Protein AF-A0A7C4PMK2-F1 (afdb_monomer_lite)

Secondary structure (DSSP, 8-state):
--HHHHHHHHHHHHHHHHHHHHHHHHHHHHHHHHHHHHHHHHHHHHHHHHHHHHHGGGGTTTHHHHHHHHHHHHHTSTTHHHHHHHHHHHHHHHHHHHHHHHHHHHHHHHHHTT--HHHHHHHHHHHHHHHHHHHHHHHHHHHHHHTT-HHHHHHHHHHHHHHHHHHHHHHIIIIIHHHHHHHHH---HHHHHHHHHHHHHHHHHH--HHHHHHHHHHHHHHTS---HHHHHHHHHHHHHH--HHHHHHHHHHHHHHHHHTT--

Organism: NCBI:txid229919

InterPro domains:
  IPR001991 Sodium:dicarboxylate symporter [PF00375] (158-263)
  IPR018107 Sodium:dicarboxylate symporter, conserved site [PS00714] (236-259)
  IPR036458 Sodium:dicarboxylate symporter superfamily [G3DSA:1.10.3860.10] (138-264)
  IPR036458 Sodium:dicarboxylate symporter superfamily [SSF118215] (156-263)
  IPR050746 Dicarboxylate/Amino Acid:Cation Symporter [PTHR11958] (150-263)

Foldseek 3Di:
DPPVVVVVVVVVVVVVVVVVVVVVVVVVVLVVCCVVQPDVSSVLVVVLVVLLVVLLCQLCVCVLLVLLLQLLVLQVDDVSVVVNVVSLVVQLVSSQVSLVVSLCCSLVVCVVVPHDPVSSVSSNVVSVVSNVVSNVSSVVSNCSSHVPPVVVSVVVLVVVLVCQLVVVVCCCVVPVVQVCCCVPVVDHSVLVCVLCVVLVVQCVVVVALVSSLVVNLCSCCPSVVDDNVCSVPPSVVCSPPVPVSVVSSVVSVVVSVCVVVVHD

pLDDT: mean 81.2, std 10.37, range [51.5, 95.12]

Structure (mmCIF, N/CA/C/O backbone):
data_AF-A0A7C4PMK2-F1
#
_entry.id   AF-A0A7C4PMK2-F1
#
loop_
_atom_site.group_PDB
_atom_site.id
_atom_site.type_symbol
_atom_site.label_atom_id
_atom_site.label_alt_id
_atom_site.label_comp_id
_atom_site.label_asym_id
_atom_site.label_entity_id
_atom_site.label_seq_id
_atom_site.pdbx_PDB_ins_code
_atom_site.Cartn_x
_atom_site.Cartn_y
_atom_site.Cartn_z
_atom_site.occupancy
_atom_site.B_iso_or_equiv
_atom_site.auth_seq_id
_atom_site.auth_comp_id
_atom_site.auth_asym_id
_atom_site.auth_atom_id
_atom_site.pdbx_PDB_model_num
ATOM 1 N N . MET A 1 1 ? 2.203 31.061 20.081 1.00 52.34 1 MET A N 1
ATOM 2 C CA . MET A 1 1 ? 1.734 29.658 20.016 1.00 52.34 1 MET A CA 1
ATOM 3 C C . MET A 1 1 ? 0.535 29.519 20.941 1.00 52.34 1 MET A C 1
ATOM 5 O O . MET A 1 1 ? 0.647 29.872 22.108 1.00 52.34 1 MET A O 1
ATOM 9 N N . SER A 1 2 ? -0.634 29.125 20.428 1.00 67.25 2 SER A N 1
ATOM 10 C CA . SER A 1 2 ? -1.836 28.937 21.257 1.00 67.25 2 SER A CA 1
ATOM 11 C C . SER A 1 2 ? -1.583 27.853 22.317 1.00 67.25 2 SER A C 1
ATOM 13 O O . SER A 1 2 ? -0.801 26.931 22.071 1.00 67.25 2 SER A O 1
ATOM 15 N N . LYS A 1 3 ? -2.247 27.913 23.482 1.00 67.50 3 LYS A N 1
ATOM 16 C CA . LYS A 1 3 ? -2.147 26.860 24.521 1.00 67.50 3 LYS A CA 1
ATOM 17 C C . LYS A 1 3 ? -2.373 25.451 23.944 1.00 67.50 3 LYS A C 1
ATOM 19 O O . LYS A 1 3 ? -1.725 24.503 24.368 1.00 67.50 3 LYS A O 1
ATOM 24 N N . LEU A 1 4 ? -3.220 25.349 22.917 1.00 54.03 4 LEU A N 1
ATOM 25 C CA . LEU A 1 4 ? -3.474 24.129 22.155 1.00 54.03 4 LEU A CA 1
ATOM 26 C C . LEU A 1 4 ? -2.215 23.611 21.434 1.00 54.03 4 LEU A C 1
ATOM 28 O O . LEU A 1 4 ? -1.862 22.447 21.583 1.00 54.03 4 LEU A O 1
ATOM 32 N N . SER A 1 5 ? -1.495 24.477 20.713 1.00 55.16 5 SER A N 1
ATOM 33 C CA . SER A 1 5 ? -0.269 24.092 19.993 1.00 55.16 5 SER A CA 1
ATOM 34 C C . SER A 1 5 ? 0.857 23.608 20.918 1.00 55.16 5 SER A C 1
ATOM 36 O O . SER A 1 5 ? 1.578 22.678 20.565 1.00 55.16 5 SER A O 1
ATOM 38 N N . ALA A 1 6 ? 0.970 24.168 22.128 1.00 62.69 6 ALA A N 1
ATOM 39 C CA . ALA A 1 6 ? 1.952 23.733 23.122 1.00 62.69 6 ALA A CA 1
ATOM 40 C C . ALA A 1 6 ? 1.612 22.353 23.717 1.00 62.69 6 ALA A C 1
ATOM 42 O O . ALA A 1 6 ? 2.493 21.505 23.860 1.00 62.69 6 ALA A O 1
ATOM 43 N N . THR A 1 7 ? 0.333 22.098 24.013 1.00 61.56 7 THR A N 1
ATOM 44 C CA . THR A 1 7 ? -0.132 20.784 24.487 1.00 61.56 7 THR A CA 1
ATOM 45 C C . THR A 1 7 ? 0.044 19.703 23.420 1.00 61.56 7 THR A C 1
ATOM 47 O O . THR A 1 7 ? 0.528 18.616 23.731 1.00 61.56 7 THR A O 1
ATOM 50 N N . ILE A 1 8 ? -0.275 20.011 22.157 1.00 57.00 8 ILE A N 1
ATOM 51 C CA . ILE A 1 8 ? -0.079 19.089 21.027 1.00 57.00 8 ILE A CA 1
ATOM 52 C C . ILE A 1 8 ? 1.403 18.752 20.861 1.00 57.00 8 ILE A C 1
ATOM 54 O O . ILE A 1 8 ? 1.754 17.576 20.786 1.00 57.00 8 ILE A O 1
ATOM 58 N N . PHE A 1 9 ? 2.278 19.762 20.859 1.00 60.56 9 PHE A N 1
ATOM 59 C CA . PHE A 1 9 ? 3.717 19.543 20.732 1.00 60.56 9 PHE A CA 1
ATOM 60 C C . PHE A 1 9 ? 4.259 18.657 21.860 1.00 60.56 9 PHE A C 1
ATOM 62 O O . PHE A 1 9 ? 4.980 17.699 21.591 1.00 60.56 9 PHE A O 1
ATOM 69 N N . ARG A 1 10 ? 3.853 18.905 23.114 1.00 62.78 10 ARG A N 1
ATOM 70 C CA . ARG A 1 10 ? 4.261 18.089 24.269 1.00 62.78 10 ARG A CA 1
ATOM 71 C C . ARG A 1 10 ? 3.810 16.635 24.134 1.00 62.78 10 ARG A C 1
ATOM 73 O O . ARG A 1 10 ? 4.614 15.730 24.332 1.00 62.78 10 ARG A O 1
ATOM 80 N N . ASN A 1 11 ? 2.548 16.404 23.781 1.00 60.44 11 ASN A N 1
ATOM 81 C CA . ASN A 1 11 ? 2.001 15.052 23.660 1.00 60.44 11 ASN A CA 1
ATOM 82 C C . ASN A 1 11 ? 2.620 14.296 22.473 1.00 60.44 11 ASN A C 1
ATOM 84 O O . ASN A 1 11 ? 2.968 13.125 22.604 1.00 60.44 11 ASN A O 1
ATOM 88 N N . SER A 1 12 ? 2.838 14.978 21.345 1.00 54.56 12 SER A N 1
ATOM 89 C CA . SER A 1 12 ? 3.520 14.404 20.181 1.00 54.56 12 SER A CA 1
ATOM 90 C C . SER A 1 12 ? 4.984 14.080 20.478 1.00 54.56 12 SER A C 1
ATOM 92 O O . SER A 1 12 ? 5.468 13.028 20.065 1.00 54.56 12 SER A O 1
ATOM 94 N N . ALA A 1 13 ? 5.690 14.944 21.213 1.00 61.06 13 ALA A N 1
ATOM 95 C CA . ALA A 1 13 ? 7.066 14.695 21.632 1.00 61.06 13 ALA A CA 1
ATOM 96 C C . ALA A 1 13 ? 7.155 13.479 22.566 1.00 61.06 13 ALA A C 1
ATOM 98 O O . ALA A 1 13 ? 8.007 12.619 22.363 1.00 61.06 13 ALA A O 1
ATOM 99 N N . ILE A 1 14 ? 6.237 13.349 23.530 1.00 67.94 14 ILE A N 1
ATOM 100 C CA . ILE A 1 14 ? 6.162 12.175 24.415 1.00 67.94 14 ILE A CA 1
ATOM 101 C C . ILE A 1 14 ? 5.887 10.900 23.607 1.00 67.94 14 ILE A C 1
ATOM 103 O O . ILE A 1 14 ? 6.569 9.896 23.803 1.00 67.94 14 ILE A O 1
ATOM 107 N N . GLY A 1 15 ? 4.943 10.939 22.660 1.00 62.88 15 GLY A N 1
ATOM 108 C CA . GLY A 1 15 ? 4.652 9.802 21.782 1.00 62.88 15 GLY A CA 1
ATOM 109 C C . GLY A 1 15 ? 5.846 9.403 20.907 1.00 62.88 15 GLY A C 1
ATOM 110 O O . GLY A 1 15 ? 6.141 8.217 20.758 1.00 62.88 15 GLY A O 1
ATOM 111 N N . MET A 1 16 ? 6.579 10.385 20.379 1.00 63.88 16 MET A N 1
ATOM 112 C CA . MET A 1 16 ? 7.795 10.156 19.598 1.00 63.88 16 MET A CA 1
ATOM 113 C C . MET A 1 16 ? 8.910 9.538 20.449 1.00 63.88 16 MET A C 1
ATOM 115 O O . MET A 1 16 ? 9.527 8.563 20.024 1.00 63.88 16 MET A O 1
ATOM 119 N N . VAL A 1 17 ? 9.136 10.051 21.663 1.00 69.88 17 VAL A N 1
ATOM 120 C CA . VAL A 1 17 ? 10.097 9.476 22.617 1.00 69.88 17 VAL A CA 1
ATOM 121 C C . VAL A 1 17 ? 9.717 8.034 22.942 1.00 69.88 17 VAL A C 1
ATOM 123 O O . VAL A 1 17 ? 10.566 7.155 22.838 1.00 69.88 17 VAL A O 1
ATOM 126 N N . ALA A 1 18 ? 8.443 7.760 23.234 1.00 68.19 18 ALA A N 1
ATOM 127 C CA . ALA A 1 18 ? 7.968 6.406 23.507 1.00 68.19 18 ALA A CA 1
ATOM 128 C C . ALA A 1 18 ? 8.219 5.451 22.326 1.00 68.19 18 ALA A C 1
ATOM 130 O O . ALA A 1 18 ? 8.720 4.346 22.526 1.00 68.19 18 ALA A O 1
ATOM 131 N N . GLN A 1 19 ? 7.947 5.879 21.089 1.00 65.69 19 GLN A N 1
ATOM 132 C CA . GLN A 1 19 ? 8.231 5.086 19.885 1.00 65.69 19 GLN A CA 1
ATOM 133 C C . GLN A 1 19 ? 9.728 4.814 19.701 1.00 65.69 19 GLN A C 1
ATOM 135 O O . GLN A 1 19 ? 10.119 3.683 19.407 1.00 65.69 19 GLN A O 1
ATOM 140 N N . LEU A 1 20 ? 10.578 5.820 19.918 1.00 68.56 20 LEU A N 1
ATOM 141 C CA . LEU A 1 20 ? 12.031 5.651 19.868 1.00 68.56 20 LEU A CA 1
ATOM 142 C C . LEU A 1 20 ? 12.516 4.677 20.945 1.00 68.56 20 LEU A C 1
ATOM 144 O O . LEU A 1 20 ? 13.316 3.792 20.645 1.00 68.56 20 LEU A O 1
ATOM 148 N N . THR A 1 21 ? 11.990 4.773 22.166 1.00 78.25 21 THR A N 1
ATOM 149 C CA . THR A 1 21 ? 12.290 3.832 23.251 1.00 78.25 21 THR A CA 1
ATOM 150 C C . THR A 1 21 ? 11.864 2.412 22.887 1.00 78.25 21 THR A C 1
ATOM 152 O O . THR A 1 21 ? 12.659 1.487 23.037 1.00 78.25 21 THR A O 1
ATOM 155 N N . ILE A 1 22 ? 10.660 2.222 22.335 1.00 75.50 22 ILE A N 1
ATOM 156 C CA . ILE A 1 22 ? 10.179 0.911 21.874 1.00 75.50 22 ILE A CA 1
ATOM 157 C C . ILE A 1 22 ? 11.109 0.340 20.797 1.00 75.50 22 ILE A C 1
ATOM 159 O O . ILE A 1 22 ? 11.474 -0.834 20.866 1.00 75.50 22 ILE A O 1
ATOM 163 N N . LYS A 1 23 ? 11.533 1.148 19.817 1.00 75.44 23 LYS A N 1
ATOM 164 C CA . LYS A 1 23 ? 12.458 0.712 18.758 1.00 75.44 23 LYS A CA 1
ATOM 165 C C . LYS A 1 23 ? 13.842 0.367 19.307 1.00 75.44 23 LYS A C 1
ATOM 167 O O . LYS A 1 23 ? 14.389 -0.664 18.924 1.00 75.44 23 LYS A O 1
ATOM 172 N N . ALA A 1 24 ? 14.377 1.170 20.225 1.00 79.56 24 ALA A N 1
ATOM 173 C CA . ALA A 1 24 ? 15.665 0.914 20.867 1.00 79.56 24 ALA A CA 1
ATOM 174 C C . ALA A 1 24 ? 15.640 -0.378 21.699 1.00 79.56 24 ALA A C 1
ATOM 176 O O . ALA A 1 24 ? 16.518 -1.227 21.552 1.00 79.56 24 ALA A O 1
ATOM 177 N N . LEU A 1 25 ? 14.593 -0.575 22.506 1.00 86.25 25 LEU A N 1
ATOM 178 C CA . LEU A 1 25 ? 14.384 -1.813 23.259 1.00 86.25 25 LEU A CA 1
ATOM 179 C C . LEU A 1 25 ? 14.218 -3.014 22.326 1.00 86.25 25 LEU A C 1
ATOM 181 O O . LEU A 1 25 ? 14.845 -4.044 22.549 1.00 86.25 25 LEU A O 1
ATOM 185 N N . SER A 1 26 ? 13.444 -2.875 21.246 1.00 78.12 26 SER A N 1
ATOM 186 C CA . SER A 1 26 ? 13.256 -3.937 20.247 1.00 78.12 26 SER A CA 1
ATOM 187 C C . SER A 1 26 ? 14.565 -4.313 19.550 1.00 78.12 26 SER A C 1
ATOM 189 O O . SER A 1 26 ? 14.805 -5.491 19.286 1.00 78.12 26 SER A O 1
ATOM 191 N N . PHE A 1 27 ? 15.429 -3.335 19.266 1.00 82.06 27 PHE A N 1
ATOM 192 C CA . PHE A 1 27 ? 16.749 -3.559 18.680 1.00 82.06 27 PHE A CA 1
ATOM 193 C C . PHE A 1 27 ? 17.675 -4.310 19.643 1.00 82.06 27 PHE A C 1
ATOM 195 O O . PHE A 1 27 ? 18.234 -5.343 19.274 1.00 82.06 27 PHE A O 1
ATOM 202 N N . LEU A 1 28 ? 17.777 -3.853 20.896 1.00 86.88 28 LEU A N 1
ATOM 203 C CA . LEU A 1 28 ? 18.558 -4.533 21.935 1.00 86.88 28 LEU A CA 1
ATOM 204 C C . LEU A 1 28 ? 18.048 -5.957 22.176 1.00 86.88 28 LEU A C 1
ATOM 206 O O . LEU A 1 28 ? 18.838 -6.896 22.246 1.00 86.88 28 LEU A O 1
ATOM 210 N N . PHE A 1 29 ? 16.729 -6.134 22.237 1.00 83.88 29 PHE A N 1
ATOM 211 C CA . PHE A 1 29 ? 16.107 -7.443 22.391 1.00 83.88 29 PHE A CA 1
ATOM 212 C C . PHE A 1 29 ? 16.396 -8.349 21.191 1.00 83.88 29 PHE A C 1
ATOM 214 O O . PHE A 1 29 ? 16.751 -9.508 21.376 1.00 83.88 29 PHE A O 1
ATOM 221 N N . SER A 1 30 ? 16.352 -7.816 19.968 1.00 73.81 30 SER A N 1
ATOM 222 C CA . SER A 1 30 ? 16.723 -8.567 18.762 1.00 73.81 30 SER A CA 1
ATOM 223 C C . SER A 1 30 ? 18.177 -9.041 18.817 1.00 73.81 30 SER A C 1
ATOM 225 O O . SER A 1 30 ? 18.440 -10.204 18.526 1.00 73.81 30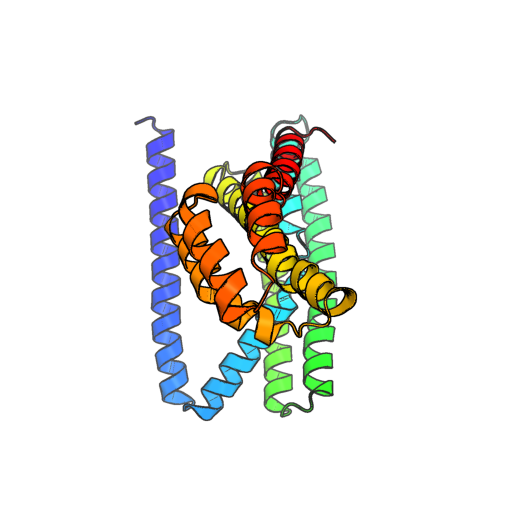 SER A O 1
ATOM 227 N N . ILE A 1 31 ? 19.113 -8.196 19.266 1.00 82.06 31 ILE A N 1
ATOM 228 C CA . ILE A 1 31 ? 20.515 -8.598 19.475 1.00 82.06 31 ILE A CA 1
ATOM 229 C C . ILE A 1 31 ? 20.615 -9.714 20.521 1.00 82.06 31 ILE A C 1
ATOM 231 O O . ILE A 1 31 ? 21.323 -10.698 20.304 1.00 82.06 31 ILE A O 1
ATOM 235 N N . LEU A 1 32 ? 19.907 -9.585 21.648 1.00 85.31 32 LEU A N 1
ATOM 236 C CA . LEU A 1 32 ? 19.911 -10.594 22.711 1.00 85.31 32 LEU A CA 1
ATOM 237 C C . LEU A 1 32 ? 19.370 -11.942 22.224 1.00 85.31 32 LEU A C 1
ATOM 239 O O . LEU A 1 32 ? 19.984 -12.970 22.517 1.00 85.31 32 LEU A O 1
ATOM 243 N N . ILE A 1 33 ? 18.279 -11.928 21.451 1.00 79.00 33 ILE A N 1
ATOM 244 C CA . ILE A 1 33 ? 17.692 -13.111 20.811 1.00 79.00 33 ILE A CA 1
ATOM 245 C C . ILE A 1 33 ? 18.715 -13.749 19.869 1.00 79.00 33 ILE A C 1
ATOM 247 O O . ILE A 1 33 ? 19.009 -14.928 20.031 1.00 79.00 33 ILE A O 1
ATOM 251 N N . VAL A 1 34 ? 19.302 -12.994 18.929 1.00 79.94 34 VAL A N 1
ATOM 252 C CA . VAL A 1 34 ? 20.309 -13.522 17.983 1.00 79.94 34 VAL A CA 1
ATOM 253 C C . VAL A 1 34 ? 21.481 -14.156 18.732 1.00 79.94 34 VAL A C 1
ATOM 255 O O . VAL A 1 34 ? 21.921 -15.251 18.382 1.00 79.94 34 VAL A O 1
ATOM 258 N N . ARG A 1 35 ? 21.963 -13.489 19.788 1.00 84.75 35 ARG A N 1
ATOM 259 C CA . ARG A 1 35 ? 23.100 -13.949 20.590 1.00 84.75 35 ARG A CA 1
ATOM 260 C C . ARG A 1 35 ? 22.811 -15.246 21.350 1.00 84.75 35 ARG A C 1
ATOM 262 O O . ARG A 1 35 ? 23.724 -16.051 21.489 1.00 84.75 35 ARG A O 1
ATOM 269 N N . HIS A 1 36 ? 21.586 -15.450 21.838 1.00 84.75 36 HIS A N 1
ATOM 270 C CA . HIS A 1 36 ? 21.221 -16.657 22.596 1.00 84.75 36 HIS A CA 1
ATOM 271 C C . HIS A 1 36 ? 20.745 -17.812 21.709 1.00 84.75 36 HIS A C 1
ATOM 273 O O . HIS A 1 36 ? 21.010 -18.967 22.022 1.00 84.75 36 HIS A O 1
ATOM 279 N N . LEU A 1 37 ? 20.034 -17.519 20.619 1.00 78.12 37 LEU A N 1
ATOM 280 C CA . LEU A 1 37 ? 19.397 -18.532 19.771 1.00 78.12 37 LEU A CA 1
ATOM 281 C C . LEU A 1 37 ? 20.281 -18.989 18.602 1.00 78.12 37 LEU A C 1
ATOM 283 O O . LEU A 1 37 ? 20.054 -20.067 18.050 1.00 78.12 37 LEU A O 1
ATOM 287 N N . GLY A 1 38 ? 21.290 -18.198 18.225 1.00 80.25 38 GLY A N 1
ATOM 288 C CA . GLY A 1 38 ? 22.106 -18.441 17.038 1.00 80.25 38 GLY A CA 1
ATOM 289 C C . GLY A 1 38 ? 21.361 -18.131 15.731 1.00 80.25 38 GLY A C 1
ATOM 290 O O . GLY A 1 38 ? 20.138 -17.983 15.698 1.00 80.25 38 GLY A O 1
ATOM 291 N N . ALA A 1 39 ? 22.101 -18.020 14.623 1.00 74.12 39 ALA A N 1
ATOM 292 C CA . ALA A 1 39 ? 21.563 -17.530 13.347 1.00 74.12 39 ALA A CA 1
ATOM 293 C C . ALA A 1 39 ? 20.431 -18.406 12.768 1.00 74.12 39 ALA A C 1
ATOM 295 O O . ALA A 1 39 ? 19.454 -17.879 12.239 1.00 74.12 39 ALA A O 1
ATOM 296 N N . ALA A 1 40 ? 20.525 -19.734 12.907 1.00 72.75 40 ALA A N 1
ATOM 297 C CA . ALA A 1 40 ? 19.530 -20.667 12.374 1.00 72.75 40 ALA A CA 1
ATOM 298 C C . ALA A 1 40 ? 18.176 -20.568 13.104 1.00 72.75 40 ALA A C 1
ATOM 300 O O . ALA A 1 40 ? 17.131 -20.415 12.469 1.00 72.75 40 ALA A O 1
ATOM 301 N N . SER A 1 41 ? 18.186 -20.585 14.440 1.00 75.69 41 SER A N 1
ATOM 302 C CA . SER A 1 41 ? 16.969 -20.469 15.256 1.00 75.69 41 SER A CA 1
ATOM 303 C C . SER A 1 41 ? 16.386 -19.053 15.210 1.00 75.69 41 SER A C 1
ATOM 305 O O . SER A 1 41 ? 15.168 -18.885 15.230 1.00 75.69 41 SER A O 1
ATOM 307 N N . PHE A 1 42 ? 17.233 -18.025 15.072 1.00 73.81 42 PHE A N 1
ATOM 308 C CA . PHE A 1 42 ? 16.780 -16.657 14.813 1.00 73.81 42 PHE A CA 1
ATOM 309 C C . PHE A 1 42 ? 16.061 -16.528 13.464 1.00 73.81 42 PHE A C 1
ATOM 311 O O . PHE A 1 42 ? 15.044 -15.839 13.376 1.00 73.81 42 PHE A O 1
ATOM 318 N N . GLY A 1 43 ? 16.538 -17.227 12.428 1.00 73.06 43 GLY A N 1
ATOM 319 C CA . GLY A 1 43 ? 15.861 -17.332 11.134 1.00 73.06 43 GLY A CA 1
ATOM 320 C C . GLY A 1 43 ? 14.466 -17.955 11.247 1.00 73.06 43 GLY A C 1
ATOM 321 O O . GLY A 1 43 ? 13.507 -17.452 10.667 1.00 73.06 43 GLY A O 1
ATOM 322 N N . GLN A 1 44 ? 14.311 -19.002 12.064 1.00 72.75 44 GLN A N 1
ATOM 323 C CA . GLN A 1 44 ? 12.996 -19.598 12.333 1.00 72.75 44 GLN A CA 1
ATOM 324 C C . GLN A 1 44 ? 12.086 -18.642 13.113 1.00 72.75 44 GLN A C 1
ATOM 326 O O . GLN A 1 44 ? 10.929 -18.463 12.742 1.00 72.75 44 GLN A O 1
ATOM 331 N N . TYR A 1 45 ? 12.608 -17.977 14.147 1.00 73.19 45 TYR A N 1
ATOM 332 C CA . TYR A 1 45 ? 11.871 -16.980 14.929 1.00 73.19 45 TYR A CA 1
ATOM 333 C C . TYR A 1 45 ? 11.372 -15.812 14.065 1.00 73.19 45 TYR A C 1
ATOM 335 O O . TYR A 1 45 ? 10.197 -15.449 14.107 1.00 73.19 45 TYR A O 1
ATOM 343 N N . THR A 1 46 ? 12.241 -15.252 13.225 1.00 73.62 46 THR A N 1
ATOM 344 C CA . THR A 1 46 ? 11.865 -14.171 12.303 1.00 73.62 46 THR A CA 1
ATOM 345 C C . THR A 1 46 ? 10.880 -14.646 11.240 1.00 73.62 46 THR A C 1
ATOM 347 O O . THR A 1 46 ? 9.947 -13.913 10.920 1.00 73.62 46 THR A O 1
ATOM 350 N N . ALA A 1 47 ? 10.999 -15.884 10.755 1.00 74.69 47 ALA A N 1
ATOM 351 C CA . ALA A 1 47 ? 10.028 -16.464 9.832 1.00 74.69 47 ALA A CA 1
ATOM 352 C C . ALA A 1 47 ? 8.644 -16.679 10.471 1.00 74.69 47 ALA A C 1
ATOM 354 O O . ALA A 1 47 ? 7.639 -16.508 9.785 1.00 74.69 47 ALA A O 1
ATOM 355 N N . VAL A 1 48 ? 8.561 -17.010 11.767 1.00 75.69 48 VAL A N 1
ATOM 356 C CA . VAL A 1 48 ? 7.288 -17.052 12.516 1.00 75.69 48 VAL A CA 1
ATOM 357 C C . VAL A 1 48 ? 6.655 -15.661 12.568 1.00 75.69 48 VAL A C 1
ATOM 359 O O . VAL A 1 48 ? 5.482 -15.516 12.227 1.00 75.69 48 VAL A O 1
ATOM 362 N N . LEU A 1 49 ? 7.435 -14.636 12.929 1.00 74.44 49 LEU A N 1
ATOM 363 C CA . LEU A 1 49 ? 6.950 -13.254 12.991 1.00 74.44 49 LEU A CA 1
ATOM 364 C C . LEU A 1 49 ? 6.490 -12.738 11.624 1.00 74.44 49 LEU A C 1
ATOM 366 O O . LEU A 1 49 ? 5.402 -12.181 11.528 1.00 74.44 49 LEU A O 1
ATOM 370 N N . ALA A 1 50 ? 7.280 -12.953 10.569 1.00 76.38 50 ALA A N 1
ATOM 371 C CA . ALA A 1 50 ? 6.942 -12.527 9.212 1.00 76.38 50 ALA A CA 1
ATOM 372 C C . ALA A 1 50 ? 5.669 -13.217 8.692 1.00 76.38 50 ALA A C 1
ATOM 374 O O . ALA A 1 50 ? 4.835 -12.602 8.026 1.00 76.38 50 ALA A O 1
ATOM 375 N N . PHE A 1 51 ? 5.493 -14.500 9.023 1.00 74.38 51 PHE A N 1
ATOM 376 C CA . PHE A 1 51 ? 4.287 -15.243 8.668 1.00 74.38 51 PHE A CA 1
ATOM 377 C C . PHE A 1 51 ? 3.048 -14.677 9.374 1.00 74.38 51 PHE A C 1
ATOM 379 O O . PHE A 1 51 ? 2.007 -14.501 8.742 1.00 74.38 51 PHE A O 1
ATOM 386 N N . GLY A 1 52 ? 3.178 -14.329 10.658 1.00 71.81 52 GLY A N 1
ATOM 387 C CA . GLY A 1 52 ? 2.105 -13.702 11.424 1.00 71.81 52 GLY A CA 1
ATOM 388 C C . GLY A 1 52 ? 1.744 -12.305 10.934 1.00 71.81 52 GLY A C 1
ATOM 389 O O . GLY A 1 52 ? 0.566 -12.018 10.740 1.00 71.81 52 GLY A O 1
ATOM 390 N N . THR A 1 53 ? 2.727 -11.448 10.648 1.00 73.44 53 THR A N 1
ATOM 391 C CA . THR A 1 53 ? 2.458 -10.088 10.151 1.00 73.44 53 THR A CA 1
ATOM 392 C C . THR A 1 53 ? 1.815 -10.078 8.769 1.00 73.44 53 THR A C 1
ATOM 394 O O . THR A 1 53 ? 0.950 -9.244 8.515 1.00 73.44 53 THR A O 1
ATOM 397 N N . THR A 1 54 ? 2.184 -11.014 7.890 1.00 77.62 54 THR A N 1
ATOM 398 C CA . THR A 1 54 ? 1.608 -11.100 6.537 1.00 77.62 54 THR A CA 1
ATOM 399 C C . THR A 1 54 ? 0.123 -11.461 6.583 1.00 77.62 54 THR A C 1
ATOM 401 O O . THR A 1 54 ? -0.680 -10.883 5.855 1.00 77.62 54 THR A O 1
ATOM 404 N N . LEU A 1 55 ? -0.263 -12.390 7.462 1.00 81.00 55 LEU A N 1
ATOM 405 C CA . LEU A 1 55 ? -1.654 -12.828 7.588 1.00 81.00 55 LEU A CA 1
ATOM 406 C C . LEU A 1 55 ? -2.482 -11.939 8.528 1.00 81.00 55 LEU A C 1
ATOM 408 O O . LEU A 1 55 ? -3.705 -11.924 8.425 1.00 81.00 55 LEU A O 1
ATOM 412 N N . ALA A 1 56 ? -1.850 -11.116 9.370 1.00 75.94 56 ALA A N 1
ATOM 413 C CA . ALA A 1 56 ? -2.540 -10.184 10.263 1.00 75.94 56 ALA A CA 1
ATOM 414 C C . ALA A 1 56 ? -3.450 -9.176 9.538 1.00 75.94 56 ALA A C 1
ATOM 416 O O . ALA A 1 56 ? -4.383 -8.663 10.156 1.00 75.94 56 ALA A O 1
ATOM 417 N N . ILE A 1 57 ? -3.249 -8.921 8.238 1.00 80.31 57 ILE A N 1
ATOM 418 C CA . ILE A 1 57 ? -4.140 -8.062 7.439 1.00 80.31 57 ILE A CA 1
ATOM 419 C C . ILE A 1 57 ? -5.605 -8.535 7.477 1.00 80.31 57 ILE A C 1
ATOM 421 O O . ILE A 1 57 ? -6.523 -7.713 7.523 1.00 80.31 57 ILE A O 1
ATOM 425 N N . PHE A 1 58 ? -5.827 -9.851 7.550 1.00 82.38 58 PHE A N 1
ATOM 426 C CA . PHE A 1 58 ? -7.158 -10.455 7.623 1.00 82.38 58 PHE A CA 1
ATOM 427 C C . PHE A 1 58 ? -7.851 -10.240 8.977 1.00 82.38 58 PHE A C 1
ATOM 429 O O . PHE A 1 58 ? -9.065 -10.399 9.062 1.00 82.38 58 PHE A O 1
ATOM 436 N N . SER A 1 59 ? -7.110 -9.840 10.018 1.00 83.62 59 SER A N 1
ATOM 437 C CA . SER A 1 59 ? -7.650 -9.576 11.362 1.00 83.62 59 SER A CA 1
ATOM 438 C C . SER A 1 59 ? -8.249 -8.173 11.531 1.00 83.62 59 SER A C 1
ATOM 440 O O . SER A 1 59 ? -8.994 -7.926 12.480 1.00 83.62 59 SER A O 1
ATOM 442 N N . ASP A 1 60 ? -7.936 -7.246 10.618 1.00 80.94 60 ASP A N 1
ATOM 443 C CA . ASP A 1 60 ? -8.447 -5.871 10.653 1.00 80.94 60 ASP A CA 1
ATOM 444 C C . ASP A 1 60 ? -9.293 -5.538 9.417 1.00 80.94 60 ASP A C 1
ATOM 446 O O . ASP A 1 60 ? -10.313 -4.881 9.566 1.00 80.94 60 ASP A O 1
ATOM 450 N N . LEU A 1 61 ? -8.929 -5.999 8.207 1.00 84.50 61 LEU A N 1
ATOM 451 C CA . LEU A 1 61 ? -9.671 -5.753 6.950 1.00 84.50 61 LEU A CA 1
ATOM 452 C C . LEU A 1 61 ? -10.162 -4.295 6.766 1.00 84.50 61 LEU A C 1
ATOM 454 O O . LEU A 1 61 ? -11.203 -4.044 6.163 1.00 84.50 61 LEU A O 1
ATOM 458 N N . GLY A 1 62 ? -9.423 -3.315 7.297 1.00 78.56 62 GLY A N 1
ATOM 459 C CA . GLY A 1 62 ? -9.779 -1.892 7.231 1.00 78.56 62 GLY A CA 1
ATOM 460 C C . GLY A 1 62 ? -10.808 -1.410 8.265 1.00 78.56 62 GLY A C 1
ATOM 461 O O . GLY A 1 62 ? -11.158 -0.227 8.254 1.00 78.56 62 GLY A O 1
ATOM 462 N N . LEU A 1 63 ? -11.258 -2.263 9.192 1.00 82.81 63 LEU A N 1
ATOM 463 C CA . LEU A 1 63 ? -12.200 -1.906 10.259 1.00 82.81 63 LEU A CA 1
ATOM 464 C C . LEU A 1 63 ? -11.663 -0.801 11.161 1.00 82.81 63 LEU A C 1
ATOM 466 O O . LEU A 1 63 ? -12.430 0.076 11.547 1.00 82.81 63 LEU A O 1
ATOM 470 N N . GLY A 1 64 ? -10.362 -0.793 11.460 1.00 81.62 64 GLY A N 1
ATOM 471 C CA . GLY A 1 64 ? -9.734 0.301 12.197 1.00 81.62 64 GLY A CA 1
ATOM 472 C C . GLY A 1 64 ? -9.937 1.665 11.529 1.00 81.62 64 GLY A C 1
ATOM 473 O O . GLY A 1 64 ? -10.295 2.630 12.199 1.00 81.62 64 GLY A O 1
ATOM 474 N N . VAL A 1 65 ? -9.777 1.754 10.206 1.00 76.25 65 VAL A N 1
ATOM 475 C CA . VAL A 1 65 ? -9.958 3.011 9.454 1.00 76.25 65 VAL A CA 1
ATOM 476 C C . VAL A 1 65 ? -11.424 3.426 9.442 1.00 76.25 65 VAL A C 1
ATOM 478 O O . VAL A 1 65 ? -11.746 4.587 9.699 1.00 76.25 65 VAL A O 1
ATOM 481 N N . TYR A 1 66 ? -12.314 2.467 9.185 1.00 81.44 66 TYR A N 1
ATOM 482 C CA . TYR A 1 66 ? -13.752 2.693 9.242 1.00 81.44 66 TYR A CA 1
ATOM 483 C C . TYR A 1 66 ? -14.186 3.213 10.621 1.00 81.44 66 TYR A C 1
ATOM 485 O O . TYR A 1 66 ? -14.910 4.204 10.690 1.00 81.44 66 TYR A O 1
ATOM 493 N N . ALA A 1 67 ? -13.686 2.608 11.704 1.00 83.69 67 ALA A N 1
ATOM 494 C CA . ALA A 1 67 ? -13.986 3.015 13.073 1.00 83.69 67 ALA A CA 1
ATOM 495 C C . ALA A 1 67 ? -13.550 4.456 13.346 1.00 83.69 67 ALA A C 1
ATOM 497 O O . ALA A 1 67 ? -14.349 5.241 13.839 1.00 83.69 67 ALA A O 1
ATOM 498 N N . VAL A 1 68 ? -12.308 4.820 12.993 1.00 80.81 68 VAL A N 1
ATOM 499 C CA . VAL A 1 68 ? -11.800 6.192 13.175 1.00 80.81 68 VAL A CA 1
ATOM 500 C C . VAL A 1 68 ? -12.712 7.188 12.467 1.00 80.81 68 VAL A C 1
ATOM 502 O O . VAL A 1 68 ? -13.119 8.180 13.065 1.00 80.81 68 VAL A O 1
ATOM 505 N N . ARG A 1 69 ? -13.049 6.913 11.202 1.00 80.62 69 ARG A N 1
ATOM 506 C CA . ARG A 1 69 ? -13.877 7.798 10.377 1.00 80.62 69 ARG A CA 1
ATOM 507 C C . ARG A 1 69 ? -15.282 7.959 10.951 1.00 80.62 69 ARG A C 1
ATOM 509 O O . ARG A 1 69 ? -15.773 9.077 11.070 1.00 80.62 69 ARG A O 1
ATOM 516 N N . GLU A 1 70 ? -15.928 6.851 11.294 1.00 81.38 70 GLU A N 1
ATOM 517 C CA . GLU A 1 70 ? -17.310 6.863 11.767 1.00 81.38 70 GLU A CA 1
ATOM 518 C C . GLU A 1 70 ? -17.414 7.480 13.167 1.00 81.38 70 GLU A C 1
ATOM 520 O O . GLU A 1 70 ? -18.284 8.311 13.406 1.00 81.38 70 GLU A O 1
ATOM 525 N N . VAL A 1 71 ? -16.474 7.171 14.068 1.00 83.31 71 VAL A N 1
ATOM 526 C CA . VAL A 1 71 ? -16.394 7.805 15.393 1.00 83.31 71 VAL A CA 1
ATOM 527 C C . VAL A 1 71 ? -16.130 9.305 15.266 1.00 83.31 71 VAL A C 1
ATOM 529 O O . VAL A 1 71 ? -16.772 10.089 15.961 1.00 83.31 71 VAL A O 1
ATOM 532 N N . ALA A 1 72 ? -15.251 9.727 14.351 1.00 78.19 72 ALA A N 1
ATOM 533 C CA . ALA A 1 72 ? -15.010 11.145 14.091 1.00 78.19 72 ALA A CA 1
ATOM 534 C C . ALA A 1 72 ? -16.269 11.865 13.577 1.00 78.19 72 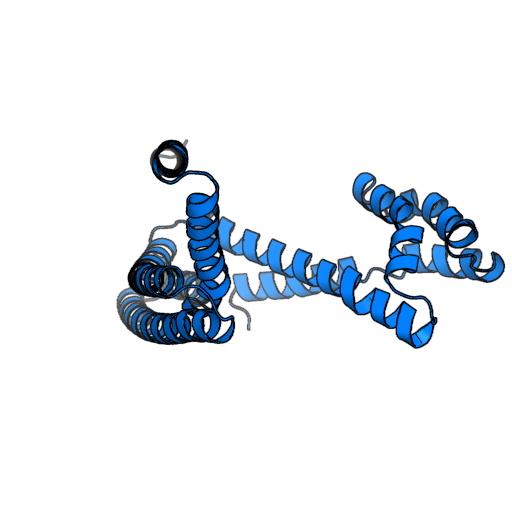ALA A C 1
ATOM 536 O O . ALA A 1 72 ? -16.531 12.990 13.994 1.00 78.19 72 ALA A O 1
ATOM 537 N N . ARG A 1 73 ? -17.082 11.212 12.730 1.00 81.19 73 ARG A N 1
ATOM 538 C CA . ARG A 1 73 ? -18.374 11.753 12.268 1.00 81.19 73 ARG A CA 1
ATOM 539 C C . ARG A 1 73 ? -19.392 11.856 13.404 1.00 81.19 73 ARG A C 1
ATOM 541 O O . ARG A 1 73 ? -20.110 12.846 13.500 1.00 81.19 73 ARG A O 1
ATOM 548 N N . LEU A 1 74 ? -19.471 10.824 14.244 1.00 81.50 74 LEU A N 1
ATOM 549 C CA . LEU A 1 74 ? -20.418 10.754 15.357 1.00 81.50 74 LEU A CA 1
ATOM 550 C C . LEU A 1 74 ? -20.072 11.738 16.477 1.00 81.50 74 LEU A C 1
ATOM 552 O O . LEU A 1 74 ? -20.979 12.211 17.151 1.00 81.50 74 LEU A O 1
ATOM 556 N N . ARG A 1 75 ? -18.794 12.096 16.653 1.00 74.56 75 ARG A N 1
ATOM 557 C CA . ARG A 1 75 ? -18.321 13.025 17.693 1.00 74.56 75 ARG A CA 1
ATOM 558 C C . ARG A 1 75 ? -19.124 14.326 17.766 1.00 74.56 75 ARG A C 1
ATOM 560 O O . ARG A 1 75 ? -19.411 14.791 18.864 1.00 74.56 75 ARG A O 1
ATOM 567 N N . ASP A 1 76 ? -19.469 14.900 16.616 1.00 76.38 76 ASP A N 1
ATOM 568 C CA . ASP A 1 76 ? -20.091 16.225 16.532 1.00 76.38 76 ASP A CA 1
ATOM 569 C C . ASP A 1 76 ? -21.640 16.153 16.486 1.00 76.38 76 ASP A C 1
ATOM 571 O O . ASP A 1 76 ? -22.310 17.182 16.397 1.00 76.38 76 ASP A O 1
ATOM 575 N N . GLN A 1 77 ? -22.227 14.948 16.574 1.00 82.56 77 GLN A N 1
ATOM 576 C CA . GLN A 1 77 ? -23.678 14.722 16.561 1.00 82.56 77 GLN A CA 1
ATOM 577 C C . GLN A 1 77 ? -24.269 14.584 17.980 1.00 82.56 77 GLN A C 1
ATOM 579 O O . GLN A 1 77 ? -23.652 13.972 18.860 1.00 82.56 77 GLN A O 1
ATOM 584 N N . PRO A 1 78 ? -25.499 15.076 18.229 1.00 73.12 78 PRO A N 1
ATOM 585 C CA . PRO A 1 78 ? -26.184 14.864 19.503 1.00 73.12 78 PRO A CA 1
ATOM 586 C C . PRO A 1 78 ? -26.463 13.365 19.725 1.00 73.12 78 PRO A C 1
ATOM 588 O O . PRO A 1 78 ? -27.102 12.716 18.902 1.00 73.12 78 PRO A O 1
ATOM 591 N N . GLY A 1 79 ? -25.958 12.805 20.832 1.00 81.00 79 GLY A N 1
ATOM 592 C CA . GLY A 1 79 ? -26.029 11.362 21.132 1.00 81.00 79 GLY A CA 1
ATOM 593 C C . GLY A 1 79 ? -24.896 10.515 20.528 1.00 81.00 79 GLY A C 1
ATOM 594 O O . GLY A 1 79 ? -24.881 9.294 20.685 1.00 81.00 79 GLY A O 1
ATOM 595 N N . GLY A 1 80 ? -23.910 11.139 19.876 1.00 78.06 80 GLY A N 1
ATOM 596 C CA . GLY A 1 80 ? -22.808 10.448 19.203 1.00 78.06 80 GLY A CA 1
ATOM 597 C C . GLY A 1 80 ? -21.931 9.568 20.095 1.00 78.06 80 GLY A C 1
ATOM 598 O O . GLY A 1 80 ? -21.411 8.553 19.635 1.00 78.06 80 GLY A O 1
ATOM 599 N N . HIS A 1 81 ? -21.803 9.895 21.385 1.00 77.19 81 HIS A N 1
ATOM 600 C CA . HIS A 1 81 ? -21.037 9.086 22.342 1.00 77.19 81 HIS A CA 1
ATOM 601 C C . HIS A 1 81 ? -21.642 7.692 22.568 1.00 77.19 81 HIS A C 1
ATOM 603 O O . HIS A 1 81 ? -20.904 6.713 22.660 1.00 77.19 81 HIS A O 1
ATOM 609 N N . GLU A 1 82 ? -22.972 7.585 22.615 1.00 84.00 82 GLU A N 1
ATOM 610 C CA . GLU A 1 82 ? -23.666 6.306 22.801 1.00 84.00 82 GLU A CA 1
ATOM 611 C C . GLU A 1 82 ? -23.562 5.441 21.537 1.00 84.00 82 GLU A C 1
ATOM 613 O O . GLU A 1 82 ? -23.221 4.257 21.600 1.00 84.00 82 GLU A O 1
ATOM 618 N N . GLN A 1 83 ? -23.736 6.064 20.367 1.00 83.50 83 GLN A N 1
ATOM 619 C CA . GLN A 1 83 ? -23.593 5.401 19.068 1.00 83.50 83 GLN A CA 1
ATOM 620 C C . GLN A 1 83 ? -22.155 4.923 18.819 1.00 83.50 83 GLN A C 1
ATOM 622 O O . GLN A 1 83 ? -21.946 3.808 18.339 1.00 83.50 83 GLN A O 1
ATOM 627 N N . ALA A 1 84 ? -21.152 5.717 19.203 1.00 83.12 84 ALA A N 1
ATOM 628 C CA . ALA A 1 84 ? -19.750 5.317 19.133 1.00 83.12 84 ALA A CA 1
ATOM 629 C C . ALA A 1 84 ? -19.430 4.147 20.080 1.00 83.12 84 ALA A C 1
ATOM 631 O O . ALA A 1 84 ? -18.646 3.269 19.721 1.00 83.12 84 ALA A O 1
ATOM 632 N N . GLY A 1 85 ? -20.065 4.092 21.256 1.00 83.31 85 GLY A N 1
ATOM 633 C CA . GLY A 1 85 ? -19.965 2.954 22.173 1.00 83.31 85 GLY A CA 1
ATOM 634 C C . GLY A 1 85 ? -20.532 1.662 21.573 1.00 83.31 85 GLY A C 1
ATOM 635 O O . GLY A 1 85 ? -19.888 0.611 21.635 1.00 83.31 85 GLY A O 1
ATOM 636 N N . ALA A 1 86 ? -21.696 1.738 20.922 1.00 88.31 86 ALA A N 1
ATOM 637 C CA . ALA A 1 86 ? -22.285 0.601 20.211 1.00 88.31 86 ALA A CA 1
ATOM 638 C C . ALA A 1 86 ? -21.405 0.139 19.034 1.00 88.31 86 ALA A C 1
ATOM 640 O O . ALA A 1 86 ? -21.161 -1.060 18.861 1.00 88.31 86 ALA A O 1
ATOM 641 N N . LEU A 1 87 ? -20.869 1.089 18.261 1.00 88.19 87 LEU A N 1
ATOM 642 C CA . LEU A 1 87 ? -19.945 0.821 17.163 1.00 88.19 87 LEU A CA 1
ATOM 643 C C . LEU A 1 87 ? -18.661 0.137 17.651 1.00 88.19 87 LEU A C 1
ATOM 645 O O . LEU A 1 87 ? -18.254 -0.874 17.082 1.00 88.19 87 LEU A O 1
ATOM 649 N N . TYR A 1 88 ? -18.052 0.636 18.729 1.00 87.25 88 TYR A N 1
ATOM 650 C CA . TYR A 1 88 ? -16.877 0.029 19.356 1.00 87.25 88 TYR A CA 1
ATOM 651 C C . TYR A 1 88 ? -17.127 -1.432 19.744 1.00 87.25 88 TYR A C 1
ATOM 653 O O . TYR A 1 88 ? -16.327 -2.309 19.412 1.00 87.25 88 TYR A O 1
ATOM 661 N N . GLY A 1 89 ? -18.272 -1.712 20.376 1.00 86.94 89 GLY A N 1
ATOM 662 C CA . GLY A 1 89 ? -18.669 -3.072 20.739 1.00 86.94 89 GLY A CA 1
ATOM 663 C C . GLY A 1 89 ? -18.796 -3.997 19.525 1.00 86.94 89 GLY A C 1
ATOM 664 O O . GLY A 1 89 ? -18.303 -5.127 19.554 1.00 86.94 89 GLY A O 1
ATOM 665 N N . ASN A 1 90 ? -19.400 -3.516 18.437 1.00 91.62 90 ASN A N 1
ATOM 666 C CA . ASN A 1 90 ? -19.529 -4.281 17.195 1.00 91.62 90 ASN A CA 1
ATOM 667 C C . ASN A 1 90 ? -18.170 -4.540 16.533 1.00 91.62 90 ASN A C 1
ATOM 669 O O . ASN A 1 90 ? -17.899 -5.663 16.106 1.00 91.62 90 ASN A O 1
ATOM 673 N N . ILE A 1 91 ? -17.295 -3.535 16.497 1.00 89.69 91 ILE A N 1
ATOM 674 C CA . ILE A 1 91 ? -15.967 -3.642 15.885 1.00 89.69 91 ILE A CA 1
ATOM 675 C C . ILE A 1 91 ? -15.073 -4.594 16.671 1.00 89.69 91 ILE A C 1
ATOM 677 O O . ILE A 1 91 ? -14.403 -5.418 16.055 1.00 89.69 91 ILE A O 1
ATOM 681 N N . ILE A 1 92 ? -15.097 -4.563 18.006 1.00 90.12 92 ILE A N 1
ATOM 682 C CA . ILE A 1 92 ? -14.361 -5.547 18.811 1.00 90.12 92 ILE A CA 1
ATOM 683 C C . ILE A 1 92 ? -14.836 -6.960 18.503 1.00 90.12 92 ILE A C 1
ATOM 685 O O . ILE A 1 92 ? -14.010 -7.827 18.233 1.00 90.12 92 ILE A O 1
ATOM 689 N N . ARG A 1 93 ? -16.151 -7.208 18.512 1.00 92.06 93 ARG A N 1
ATOM 690 C CA . ARG A 1 93 ? -16.690 -8.547 18.226 1.00 92.06 93 ARG A CA 1
ATOM 691 C C . ARG A 1 93 ? -16.258 -9.029 16.845 1.00 92.06 93 ARG A C 1
ATOM 693 O O . ARG A 1 93 ? -15.784 -10.154 16.716 1.00 92.06 93 ARG A O 1
ATOM 700 N N . LEU A 1 94 ? -16.369 -8.168 15.835 1.00 91.38 94 LEU A N 1
ATOM 701 C CA . LEU A 1 94 ? -15.986 -8.502 14.469 1.00 91.38 94 LEU A CA 1
ATOM 702 C C . LEU A 1 94 ? -14.480 -8.764 14.349 1.00 91.38 94 LEU A C 1
ATOM 704 O O . LEU A 1 94 ? -14.085 -9.771 13.770 1.00 91.38 94 LEU A O 1
ATOM 708 N N . ARG A 1 95 ? -13.636 -7.921 14.952 1.00 92.19 95 ARG A N 1
ATOM 709 C CA . ARG A 1 95 ? -12.180 -8.114 14.948 1.00 92.19 95 ARG A CA 1
ATOM 710 C C . ARG A 1 95 ? -11.756 -9.360 15.712 1.00 92.19 95 ARG A C 1
ATOM 712 O O . ARG A 1 95 ? -10.841 -10.036 15.273 1.00 92.19 95 ARG A O 1
ATOM 719 N N . LEU A 1 96 ? -12.425 -9.719 16.807 1.00 92.19 96 LEU A N 1
ATOM 720 C CA .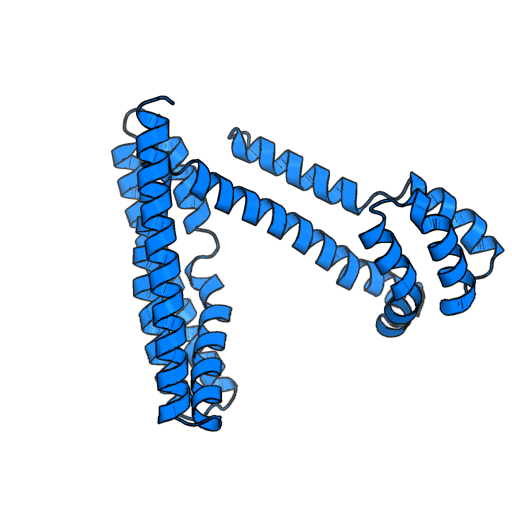 LEU A 1 96 ? -12.149 -10.973 17.516 1.00 92.19 96 LEU A CA 1
ATOM 721 C C . LEU A 1 96 ? -12.487 -12.199 16.656 1.00 92.19 96 LEU A C 1
ATOM 723 O O . LEU A 1 96 ? -11.713 -13.155 16.632 1.00 92.19 96 LEU A O 1
ATOM 727 N N . LEU A 1 97 ? -13.598 -12.160 15.912 1.00 93.25 97 LEU A N 1
ATOM 728 C CA . LEU A 1 97 ? -13.953 -13.215 14.956 1.00 93.25 97 LEU A CA 1
ATOM 729 C C . LEU A 1 97 ? -12.947 -13.297 13.801 1.00 93.25 97 LEU A C 1
ATOM 731 O O . LEU A 1 97 ? -12.498 -14.389 13.455 1.00 93.25 97 LEU A O 1
ATOM 735 N N . LEU A 1 98 ? -12.546 -12.153 13.244 1.00 91.69 98 LEU A N 1
ATOM 736 C CA . LEU A 1 98 ? -11.526 -12.084 12.199 1.00 91.69 98 LEU A CA 1
ATOM 737 C C . LEU A 1 98 ? -10.154 -12.547 12.700 1.00 91.69 98 LEU A C 1
ATOM 739 O O . LEU A 1 98 ? -9.457 -13.258 11.980 1.00 91.69 98 LEU A O 1
ATOM 743 N N . SER A 1 99 ? -9.770 -12.218 13.934 1.00 91.81 99 SER A N 1
ATOM 744 C CA . SER A 1 99 ? -8.540 -12.712 14.562 1.00 91.81 99 SER A CA 1
ATOM 745 C C . SER A 1 99 ? -8.574 -14.220 14.771 1.00 91.81 99 SER A C 1
ATOM 747 O O . SER A 1 99 ? -7.571 -14.878 14.508 1.00 91.81 99 SER A O 1
ATOM 749 N N . LEU A 1 100 ? -9.717 -14.789 15.169 1.00 93.19 100 LEU A N 1
ATOM 750 C CA . LEU A 1 100 ? -9.879 -16.240 15.264 1.00 93.19 100 LEU A CA 1
ATOM 751 C C . LEU A 1 100 ? -9.741 -16.905 13.889 1.00 93.19 100 LEU A C 1
ATOM 753 O O . LEU A 1 100 ? -8.983 -17.859 13.738 1.00 93.19 100 LEU A O 1
ATOM 757 N N . PHE A 1 101 ? -10.423 -16.374 12.875 1.00 92.56 101 PHE A N 1
ATOM 758 C CA . PHE A 1 101 ? -10.315 -16.858 11.499 1.00 92.56 101 PHE A CA 1
ATOM 759 C C . PHE A 1 101 ? -8.874 -16.772 10.971 1.00 92.56 101 PHE A C 1
ATOM 761 O O . PHE A 1 101 ? -8.341 -17.740 10.431 1.00 92.56 101 PHE A O 1
ATOM 768 N N . THR A 1 102 ? -8.208 -15.642 11.206 1.00 90.12 102 THR A N 1
ATOM 769 C CA . THR A 1 102 ? -6.810 -15.415 10.824 1.00 90.12 102 THR A CA 1
ATOM 770 C C . THR A 1 102 ? -5.873 -16.383 11.543 1.00 90.12 102 THR A C 1
ATOM 772 O O . THR A 1 102 ? -4.981 -16.947 10.913 1.00 90.12 102 THR A O 1
ATOM 775 N N . ALA A 1 103 ? -6.092 -16.639 12.836 1.00 91.19 103 ALA A N 1
ATOM 776 C CA . ALA A 1 103 ? -5.317 -17.604 13.609 1.00 91.19 103 ALA A CA 1
ATOM 777 C C . ALA A 1 103 ? -5.445 -19.028 13.044 1.00 91.19 103 ALA A C 1
ATOM 779 O O . ALA A 1 103 ? -4.440 -19.726 12.897 1.00 91.19 103 ALA A O 1
ATOM 780 N N . LEU A 1 104 ? -6.660 -19.442 12.665 1.00 92.19 104 LEU A N 1
ATOM 781 C CA . LEU A 1 104 ? -6.900 -20.742 12.033 1.00 92.19 104 LEU A CA 1
ATOM 782 C C . LEU A 1 104 ? -6.201 -20.851 10.674 1.00 92.19 104 LEU A C 1
ATOM 784 O O . LEU A 1 104 ? -5.560 -21.866 10.404 1.00 92.19 104 LEU A O 1
ATOM 788 N N . ILE A 1 105 ? -6.252 -19.800 9.848 1.00 90.75 105 ILE A N 1
ATOM 789 C CA . ILE A 1 105 ? -5.524 -19.753 8.571 1.00 90.75 105 ILE A CA 1
ATOM 790 C C . ILE A 1 105 ? -4.015 -19.813 8.799 1.00 90.75 105 ILE A C 1
ATOM 792 O O . ILE A 1 105 ? -3.331 -20.562 8.110 1.00 90.75 105 ILE A O 1
ATOM 796 N N . MET A 1 106 ? -3.484 -19.063 9.765 1.00 88.62 106 MET A N 1
ATOM 797 C CA . MET A 1 106 ? -2.056 -19.063 10.084 1.00 88.62 106 MET A CA 1
ATOM 798 C C . MET A 1 106 ? -1.562 -20.458 10.468 1.00 88.62 106 MET A C 1
ATOM 800 O O . MET A 1 106 ? -0.566 -20.934 9.921 1.00 88.62 106 MET A O 1
ATOM 804 N N . VAL A 1 107 ? -2.260 -21.131 11.384 1.00 89.25 107 VAL A N 1
ATOM 805 C CA . VAL A 1 107 ? -1.880 -22.477 11.830 1.00 89.25 107 VAL A CA 1
ATOM 806 C C . VAL A 1 107 ? -2.093 -23.501 10.711 1.00 89.25 107 VAL A C 1
ATOM 808 O O . VAL A 1 107 ? -1.208 -24.318 10.460 1.00 89.25 107 VAL A O 1
ATOM 811 N N . GLY A 1 108 ? -3.211 -23.421 9.985 1.00 88.38 108 GLY A N 1
ATOM 812 C CA . GLY A 1 108 ? -3.515 -24.310 8.862 1.00 88.38 108 GLY A CA 1
ATOM 813 C C . GLY A 1 108 ? -2.504 -24.191 7.720 1.00 88.38 108 GLY A C 1
ATOM 814 O O . GLY A 1 108 ? -1.994 -25.199 7.239 1.00 88.38 108 GLY A O 1
ATOM 815 N N . ALA A 1 109 ? -2.131 -22.972 7.331 1.00 85.69 109 ALA A N 1
ATOM 816 C CA . ALA A 1 109 ? -1.126 -22.732 6.300 1.00 85.69 109 ALA A CA 1
ATOM 817 C C . ALA A 1 109 ? 0.275 -23.192 6.742 1.00 85.69 109 ALA A C 1
ATOM 819 O O . ALA A 1 109 ? 1.024 -23.755 5.942 1.00 85.69 109 ALA A O 1
ATOM 820 N N . ALA A 1 110 ? 0.633 -23.014 8.019 1.00 85.00 110 ALA A N 1
ATOM 821 C CA . ALA A 1 110 ? 1.889 -23.530 8.564 1.00 85.00 110 ALA A CA 1
ATOM 822 C C . ALA A 1 110 ? 1.944 -25.068 8.551 1.00 85.00 110 ALA A C 1
ATOM 824 O O . ALA A 1 110 ? 2.995 -25.647 8.276 1.00 85.00 110 ALA A O 1
ATOM 825 N N . TRP A 1 111 ? 0.809 -25.723 8.806 1.00 86.88 111 TRP A N 1
ATOM 826 C CA . TRP A 1 111 ? 0.681 -27.176 8.743 1.00 86.88 111 TRP A CA 1
ATOM 827 C C . TRP A 1 111 ? 0.763 -27.701 7.301 1.00 86.88 111 TRP A C 1
ATOM 829 O O . TRP A 1 111 ? 1.557 -28.595 7.020 1.00 86.88 111 TRP A O 1
ATOM 839 N N . LEU A 1 112 ? 0.032 -27.084 6.364 1.00 87.00 112 LEU A N 1
ATOM 840 C CA . LEU A 1 112 ? 0.030 -27.460 4.941 1.00 87.00 112 LEU A CA 1
ATOM 841 C C . LEU A 1 112 ? 1.387 -27.259 4.255 1.00 87.00 112 LEU A C 1
ATOM 843 O O . LEU A 1 112 ? 1.731 -27.995 3.336 1.00 87.00 112 LEU A O 1
ATOM 847 N N . THR A 1 113 ? 2.174 -26.281 4.704 1.00 82.56 113 THR A N 1
ATOM 848 C CA . THR A 1 113 ? 3.526 -26.025 4.175 1.00 82.56 113 THR A CA 1
ATOM 849 C C . THR A 1 113 ? 4.602 -26.930 4.785 1.00 82.56 113 THR A C 1
ATOM 851 O O . THR A 1 113 ? 5.781 -26.761 4.479 1.00 82.56 113 THR A O 1
ATOM 854 N N . GLY A 1 114 ? 4.221 -27.896 5.633 1.00 82.25 114 GLY A N 1
ATOM 855 C CA . GLY A 1 114 ? 5.129 -28.905 6.183 1.00 82.25 114 GLY A CA 1
ATOM 856 C C . GLY A 1 114 ? 6.162 -28.349 7.168 1.00 82.25 114 GLY A C 1
ATOM 857 O O . GLY A 1 114 ? 7.275 -28.869 7.251 1.00 82.25 114 GLY A O 1
ATOM 858 N N . ARG A 1 115 ? 5.841 -27.268 7.894 1.00 79.69 115 ARG A N 1
ATOM 859 C CA . ARG A 1 115 ? 6.792 -26.643 8.827 1.00 79.69 115 ARG A CA 1
ATOM 860 C C . ARG A 1 115 ? 7.061 -27.523 10.061 1.00 79.69 115 ARG A C 1
ATOM 862 O O . ARG A 1 115 ? 6.187 -28.284 10.473 1.00 79.69 115 ARG A O 1
ATOM 869 N N . PRO A 1 116 ? 8.236 -27.395 10.712 1.00 84.38 116 PRO A N 1
ATOM 870 C CA . PRO A 1 116 ? 8.538 -28.130 11.941 1.00 84.38 116 PRO A CA 1
ATOM 871 C C . PRO A 1 116 ? 7.495 -27.883 13.043 1.00 84.38 116 PRO A C 1
ATOM 873 O O . PRO A 1 116 ? 7.040 -26.752 13.219 1.00 84.38 116 PRO A O 1
ATOM 876 N N . ALA A 1 117 ? 7.175 -28.905 13.847 1.00 83.12 117 ALA A N 1
ATOM 877 C CA . ALA A 1 117 ? 6.143 -28.822 14.892 1.00 83.12 117 ALA A CA 1
ATOM 878 C C . ALA A 1 117 ? 6.380 -27.680 15.900 1.00 83.12 117 ALA A C 1
ATOM 880 O O . ALA A 1 117 ? 5.443 -26.984 16.287 1.00 83.12 117 ALA A O 1
ATOM 881 N N . VAL A 1 118 ? 7.643 -27.427 16.262 1.00 82.12 118 VAL A N 1
ATOM 882 C CA . VAL A 1 118 ? 8.037 -26.304 17.135 1.00 82.12 118 VAL A CA 1
ATOM 883 C C . VAL A 1 118 ? 7.666 -24.955 16.508 1.00 82.12 118 VAL A C 1
ATOM 885 O O . VAL A 1 118 ? 7.193 -24.054 17.196 1.00 82.12 118 VAL A O 1
ATOM 888 N N . MET A 1 119 ? 7.818 -24.826 15.188 1.00 78.75 119 MET A N 1
ATOM 889 C CA . MET A 1 119 ? 7.481 -23.610 14.453 1.00 78.75 119 MET A CA 1
ATOM 8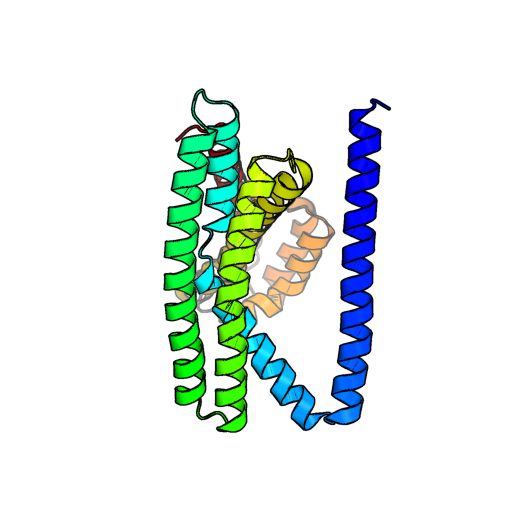90 C C . MET A 1 119 ? 5.967 -23.419 14.334 1.00 78.75 119 MET A C 1
ATOM 892 O O . MET A 1 119 ? 5.488 -22.298 14.466 1.00 78.75 119 MET A O 1
ATOM 896 N N . ILE A 1 120 ? 5.206 -24.501 14.142 1.00 84.31 120 ILE A N 1
ATOM 897 C CA . ILE A 1 120 ? 3.735 -24.461 14.160 1.00 84.31 120 ILE A CA 1
ATOM 898 C C . ILE A 1 120 ? 3.238 -24.023 15.544 1.00 84.31 120 ILE A C 1
ATOM 900 O O . ILE A 1 120 ? 2.394 -23.133 15.634 1.00 84.31 120 ILE A O 1
ATOM 904 N N . GLY A 1 121 ? 3.811 -24.569 16.623 1.00 84.31 121 GLY A N 1
ATOM 905 C CA . GLY A 1 121 ? 3.511 -24.145 17.994 1.00 84.31 121 GLY A CA 1
ATOM 906 C C . GLY A 1 121 ? 3.836 -22.668 18.242 1.00 84.31 121 GLY A C 1
ATOM 907 O O . GLY A 1 121 ? 3.033 -21.947 18.832 1.00 84.31 121 GLY A O 1
ATOM 908 N N . ALA A 1 122 ? 4.967 -22.182 17.726 1.00 83.31 122 ALA A N 1
ATOM 909 C CA . ALA A 1 122 ? 5.341 -20.771 17.815 1.00 83.31 122 ALA A CA 1
ATOM 910 C C . ALA A 1 122 ? 4.396 -19.849 17.018 1.00 83.31 122 ALA A C 1
ATOM 912 O O . ALA A 1 122 ? 4.062 -18.764 17.491 1.00 83.31 122 ALA A O 1
ATOM 913 N N . ILE A 1 123 ? 3.923 -20.278 15.841 1.00 84.19 123 ILE A N 1
ATOM 914 C CA . ILE A 1 123 ? 2.918 -19.550 15.045 1.00 84.19 123 ILE A CA 1
ATOM 915 C C . ILE A 1 123 ? 1.575 -19.513 15.778 1.00 84.19 123 ILE A C 1
ATOM 917 O O . ILE A 1 123 ? 0.955 -18.455 15.841 1.00 84.19 123 ILE A O 1
ATOM 921 N N . ALA A 1 124 ? 1.150 -20.627 16.379 1.00 86.19 124 ALA A N 1
ATOM 922 C CA . ALA A 1 124 ? -0.071 -20.682 17.179 1.00 86.19 124 ALA A CA 1
ATOM 923 C C . ALA A 1 124 ? 0.005 -19.739 18.392 1.00 86.19 124 ALA A C 1
ATOM 925 O O . ALA A 1 124 ? -0.943 -19.006 18.665 1.00 86.19 124 ALA A O 1
ATOM 926 N N . LEU A 1 125 ? 1.154 -19.690 19.074 1.00 86.88 125 LEU A N 1
ATOM 927 C CA . LEU A 1 125 ? 1.385 -18.748 20.169 1.00 86.88 125 LEU A CA 1
ATOM 928 C C . LEU A 1 125 ? 1.378 -17.292 19.680 1.00 86.88 125 LEU A C 1
ATOM 930 O O . LEU A 1 125 ? 0.762 -16.435 20.308 1.00 86.88 125 LEU A O 1
ATOM 934 N N . ASN A 1 126 ? 2.018 -17.002 18.544 1.00 84.44 126 ASN A N 1
ATOM 935 C CA . ASN A 1 126 ? 1.998 -15.667 17.944 1.00 84.44 126 ASN A CA 1
ATOM 936 C C . ASN A 1 126 ? 0.574 -15.231 17.558 1.00 84.44 126 ASN A C 1
ATOM 938 O O . ASN A 1 126 ? 0.217 -14.071 17.757 1.00 84.44 126 ASN A O 1
ATOM 942 N N . ALA A 1 127 ? -0.259 -16.168 17.099 1.00 86.44 127 ALA A N 1
ATOM 943 C CA . ALA A 1 127 ? -1.653 -15.912 16.759 1.00 86.44 127 ALA A CA 1
ATOM 944 C C . ALA A 1 127 ? -2.501 -15.480 17.970 1.00 86.44 127 ALA A C 1
ATOM 946 O O . ALA A 1 127 ? -3.455 -14.725 17.799 1.00 86.44 127 ALA A O 1
ATOM 947 N N . VAL A 1 128 ? -2.126 -15.849 19.204 1.00 86.81 128 VAL A N 1
ATOM 948 C CA . VAL A 1 128 ? -2.761 -15.308 20.425 1.00 86.81 128 VAL A CA 1
ATOM 949 C C . VAL A 1 128 ? -2.595 -13.783 20.502 1.00 86.81 128 VAL A C 1
ATOM 951 O O . VAL A 1 128 ? -3.505 -13.067 20.923 1.00 86.81 128 VAL A O 1
ATOM 954 N N . GLY A 1 129 ? -1.468 -13.260 20.011 1.00 83.62 129 GLY A N 1
ATOM 955 C CA . GLY A 1 129 ? -1.216 -11.824 19.907 1.00 83.62 129 GLY A CA 1
ATOM 956 C C . GLY A 1 129 ? -2.215 -11.083 19.012 1.00 83.62 129 GLY A C 1
ATOM 957 O O . GLY A 1 129 ? -2.460 -9.901 19.244 1.00 83.62 129 GLY A O 1
ATOM 958 N N . LEU A 1 130 ? -2.864 -11.758 18.052 1.00 85.88 130 LEU A N 1
ATOM 959 C CA . LEU A 1 130 ? -3.890 -11.146 17.197 1.00 85.88 130 LEU A CA 1
ATOM 960 C C . LEU A 1 130 ? -5.144 -10.740 17.973 1.00 85.88 130 LEU A C 1
ATOM 962 O O . LEU A 1 130 ? -5.832 -9.801 17.577 1.00 85.88 130 LEU A O 1
ATOM 966 N N . PHE A 1 131 ? -5.458 -11.418 19.076 1.00 86.50 131 PHE A N 1
ATOM 967 C CA . PHE A 1 131 ? -6.598 -11.051 19.918 1.00 86.50 131 PHE A CA 1
ATOM 968 C C . PHE A 1 131 ? -6.302 -9.777 20.707 1.00 86.50 131 PHE A C 1
ATOM 970 O O . PHE A 1 131 ? -7.130 -8.868 20.750 1.00 86.50 131 PHE A O 1
ATOM 977 N N . LEU A 1 132 ? -5.090 -9.676 21.261 1.00 84.62 132 LEU A N 1
ATOM 978 C CA . LEU A 1 132 ? -4.624 -8.453 21.915 1.00 84.62 132 LEU A CA 1
ATOM 979 C C . LEU A 1 132 ? -4.564 -7.293 20.916 1.00 84.62 132 LEU A C 1
ATOM 981 O O . LEU A 1 132 ? -5.041 -6.202 21.216 1.00 84.62 132 LEU A O 1
ATOM 985 N N . TYR A 1 133 ? -4.066 -7.551 19.705 1.00 83.38 133 TYR A N 1
ATOM 986 C CA . TYR A 1 133 ? -4.030 -6.571 18.623 1.00 83.38 133 TYR A CA 1
ATOM 987 C C . TYR A 1 133 ? -5.429 -6.126 18.174 1.00 83.38 133 TYR A C 1
ATOM 989 O O . TYR A 1 133 ? -5.639 -4.942 17.924 1.00 83.38 133 TYR A O 1
ATOM 997 N N . ALA A 1 134 ? -6.406 -7.036 18.106 1.00 84.75 134 ALA A N 1
ATOM 998 C CA . ALA A 1 134 ? -7.790 -6.702 17.769 1.00 84.75 134 ALA A CA 1
ATOM 999 C C . ALA A 1 134 ? -8.418 -5.739 18.783 1.00 84.75 134 ALA A C 1
ATOM 1001 O O . ALA A 1 134 ? -9.045 -4.754 18.389 1.00 84.75 134 ALA A O 1
ATOM 1002 N N . VAL A 1 135 ? -8.219 -6.002 20.077 1.00 82.06 135 VAL A N 1
ATOM 1003 C CA . VAL A 1 135 ? -8.716 -5.139 21.155 1.00 82.06 135 VAL A CA 1
ATOM 1004 C C . VAL A 1 135 ? -7.987 -3.799 21.141 1.00 82.06 135 VAL A C 1
ATOM 1006 O O . VAL A 1 135 ? -8.634 -2.756 21.091 1.00 82.06 135 VAL A O 1
ATOM 1009 N N . GLN A 1 136 ? -6.651 -3.817 21.121 1.00 80.56 136 GLN A N 1
ATOM 1010 C CA . GLN A 1 136 ? -5.843 -2.600 21.088 1.00 80.56 136 GLN A CA 1
ATOM 1011 C C . GLN A 1 136 ? -6.193 -1.735 19.876 1.00 80.56 136 GLN A C 1
ATOM 1013 O O . GLN A 1 136 ? -6.433 -0.543 20.022 1.00 80.56 136 GLN A O 1
ATOM 1018 N N . GLY A 1 137 ? -6.280 -2.326 18.686 1.00 80.94 137 GLY A N 1
ATOM 1019 C CA . GLY A 1 137 ? -6.571 -1.590 17.467 1.00 80.94 137 GLY A CA 1
ATOM 1020 C C . GLY A 1 137 ? -7.969 -0.968 17.458 1.00 80.94 137 GLY A C 1
ATOM 1021 O O . GLY A 1 137 ? -8.143 0.099 16.874 1.00 80.94 137 GLY A O 1
ATOM 1022 N N . ALA A 1 138 ? -8.967 -1.609 18.076 1.00 81.06 138 ALA A N 1
ATOM 1023 C CA . ALA A 1 138 ? -10.303 -1.030 18.214 1.00 81.06 138 ALA A CA 1
ATOM 1024 C C . ALA A 1 138 ? -10.286 0.163 19.180 1.00 81.06 138 ALA A C 1
ATOM 1026 O O . ALA A 1 138 ? -10.840 1.216 18.864 1.00 81.06 138 ALA A O 1
ATOM 1027 N N . SER A 1 139 ? -9.597 0.020 20.315 1.00 77.81 139 SER A N 1
ATOM 1028 C CA . SER A 1 139 ? -9.414 1.090 21.299 1.00 77.81 139 SER A CA 1
ATOM 1029 C C . SER A 1 139 ? -8.665 2.280 20.705 1.00 77.81 139 SER A C 1
ATOM 1031 O O . SER A 1 139 ? -9.142 3.408 20.793 1.00 77.81 139 SER A O 1
ATOM 1033 N N . ASP A 1 140 ? -7.550 2.031 20.016 1.00 78.06 140 ASP A N 1
ATOM 1034 C CA . ASP A 1 140 ? -6.759 3.061 19.341 1.00 78.06 140 ASP A CA 1
ATOM 1035 C C . ASP A 1 140 ? -7.590 3.795 18.288 1.00 78.06 140 ASP A C 1
ATOM 1037 O O . ASP A 1 140 ? -7.452 5.007 18.125 1.00 78.06 140 ASP A O 1
ATOM 1041 N N . ALA A 1 141 ? -8.461 3.087 17.568 1.00 75.62 141 ALA A N 1
ATOM 1042 C CA . ALA A 1 141 ? -9.297 3.680 16.535 1.00 75.62 141 ALA A CA 1
ATOM 1043 C C . ALA A 1 141 ? -10.385 4.601 17.113 1.00 75.62 141 ALA A C 1
ATOM 1045 O O . ALA A 1 141 ? -10.574 5.715 16.623 1.00 75.62 141 ALA A O 1
ATOM 1046 N N . VAL A 1 142 ? -11.053 4.177 18.187 1.00 76.38 142 VAL A N 1
ATOM 1047 C CA . VAL A 1 142 ? -12.065 4.992 18.876 1.00 76.38 142 VAL A CA 1
ATOM 1048 C C . VAL A 1 142 ? -11.428 6.198 19.563 1.00 76.38 142 VAL A C 1
ATOM 1050 O O . VAL A 1 142 ? -11.910 7.317 19.396 1.00 76.38 142 VAL A O 1
ATOM 1053 N N . LEU A 1 143 ? -10.309 6.000 20.268 1.00 71.75 143 LEU A N 1
ATOM 1054 C CA . LEU A 1 143 ? -9.548 7.090 20.884 1.00 71.75 143 LEU A CA 1
ATOM 1055 C C . LEU A 1 143 ? -9.057 8.085 19.828 1.00 71.75 143 LEU A C 1
ATOM 1057 O O . LEU A 1 143 ? -9.212 9.289 20.004 1.00 71.75 143 LEU A O 1
ATOM 1061 N N . SER A 1 144 ? -8.568 7.598 18.682 1.00 68.31 144 SER A N 1
ATOM 1062 C CA . SER A 1 144 ? -8.175 8.465 17.562 1.00 68.31 144 SER A CA 1
ATOM 1063 C C . SER A 1 144 ? -9.340 9.279 16.999 1.00 68.31 144 SER A C 1
ATOM 1065 O O . SER A 1 144 ? -9.130 10.428 16.614 1.00 68.31 144 SER A O 1
ATOM 1067 N N . GLY A 1 145 ? -10.552 8.714 16.962 1.00 67.56 145 GLY A N 1
ATOM 1068 C CA . GLY A 1 145 ? -11.758 9.421 16.525 1.00 67.56 145 GLY A CA 1
ATOM 1069 C C . GLY A 1 145 ? -12.224 10.504 17.509 1.00 67.56 145 GLY A C 1
ATOM 1070 O O . GLY A 1 145 ? -12.677 11.567 17.082 1.00 67.56 145 GLY A O 1
ATOM 1071 N N . PHE A 1 146 ? -12.074 10.277 18.819 1.00 67.88 146 PHE A N 1
ATOM 1072 C CA . PHE A 1 146 ? -12.505 11.222 19.859 1.00 67.88 146 PHE A CA 1
ATOM 1073 C C . PHE A 1 146 ? -11.464 12.292 20.223 1.00 67.88 146 PHE A C 1
ATOM 1075 O O . PHE A 1 146 ? -11.824 13.459 20.378 1.00 67.88 146 PHE A O 1
ATOM 1082 N N . GLU A 1 147 ? -10.181 11.947 20.346 1.00 59.97 147 GLU A N 1
ATOM 1083 C CA . GLU A 1 147 ? -9.169 12.808 20.987 1.00 59.97 147 GLU A CA 1
ATOM 1084 C C . GLU A 1 147 ? -8.533 13.882 20.079 1.00 59.97 147 GLU A C 1
ATOM 1086 O O . GLU A 1 147 ? -7.510 14.463 20.439 1.00 59.97 147 GLU A O 1
ATOM 1091 N N . ARG A 1 148 ? -9.111 14.203 18.910 1.00 55.44 148 ARG A N 1
ATOM 1092 C CA . ARG A 1 148 ? -8.474 15.100 17.915 1.00 55.44 148 ARG A CA 1
ATOM 1093 C C . ARG A 1 148 ? -7.032 14.678 17.610 1.00 55.44 148 ARG A C 1
ATOM 1095 O O . ARG A 1 148 ? -6.121 15.506 17.528 1.00 55.44 148 ARG A O 1
ATOM 1102 N N . LEU A 1 149 ? -6.813 13.391 17.357 1.00 52.72 149 LEU A N 1
ATOM 1103 C CA . LEU A 1 149 ? -5.604 12.954 16.668 1.00 52.72 149 LEU A CA 1
ATOM 1104 C C . LEU A 1 149 ? -5.698 13.302 15.168 1.00 52.72 149 LEU A C 1
ATOM 1106 O O . LEU A 1 149 ? -5.390 12.463 14.332 1.00 52.72 149 LEU A O 1
ATOM 1110 N N . ASP A 1 150 ? -6.091 14.532 14.807 1.00 54.41 150 ASP A N 1
ATOM 1111 C CA . ASP A 1 150 ? -6.275 14.983 13.414 1.00 54.41 150 ASP A CA 1
ATOM 1112 C C . ASP A 1 150 ? -5.012 14.746 12.570 1.00 54.41 150 ASP A C 1
ATOM 1114 O O . ASP A 1 150 ? -5.094 14.436 11.387 1.00 54.41 150 ASP A O 1
ATOM 1118 N N . ILE A 1 151 ? -3.830 14.794 13.191 1.00 52.22 151 ILE A N 1
ATOM 1119 C CA . ILE A 1 151 ? -2.550 14.528 12.523 1.00 52.22 151 ILE A CA 1
ATOM 1120 C C . ILE A 1 151 ? -2.258 13.021 12.410 1.00 52.22 151 ILE A C 1
ATOM 1122 O O . ILE A 1 151 ? -1.697 12.590 11.408 1.00 52.22 151 ILE A O 1
ATOM 1126 N N . SER A 1 152 ? -2.649 12.188 13.385 1.00 53.84 152 SER A N 1
ATOM 1127 C CA . SER A 1 152 ? -2.457 10.727 13.283 1.00 53.84 152 SER A CA 1
ATOM 1128 C C . SER A 1 152 ? -3.496 10.090 12.362 1.00 53.84 152 SER A C 1
ATOM 1130 O O . SER A 1 152 ? -3.151 9.259 11.528 1.00 53.84 152 SER A O 1
ATOM 1132 N N . ALA A 1 153 ? -4.757 10.511 12.469 1.00 54.16 153 ALA A N 1
ATOM 1133 C CA . ALA A 1 153 ? -5.832 10.134 11.565 1.00 54.16 153 ALA A CA 1
ATOM 1134 C C . ALA A 1 153 ? -5.553 10.669 10.156 1.00 54.16 153 ALA A C 1
ATOM 1136 O O . ALA A 1 153 ? -5.559 9.885 9.214 1.00 54.16 153 ALA A O 1
ATOM 1137 N N . GLY A 1 154 ? -5.180 11.947 10.017 1.00 58.19 154 GLY A N 1
ATOM 1138 C CA . GLY A 1 154 ? -4.729 12.523 8.749 1.00 58.19 154 GLY A CA 1
ATOM 1139 C C . GLY A 1 154 ? -3.521 11.787 8.168 1.00 58.19 154 GLY A C 1
ATOM 1140 O O . GLY A 1 154 ? -3.511 11.475 6.984 1.00 58.19 154 GLY A O 1
ATOM 1141 N N . GLY A 1 155 ? -2.548 11.408 9.000 1.00 63.47 155 GLY A N 1
ATOM 1142 C CA . GLY A 1 155 ? -1.397 10.604 8.590 1.00 63.47 155 GLY A CA 1
ATOM 1143 C C . GLY A 1 155 ? -1.775 9.197 8.119 1.00 63.47 155 GLY A C 1
ATOM 1144 O O . GLY A 1 155 ? -1.265 8.741 7.101 1.00 63.47 155 GLY A O 1
ATOM 1145 N N . LYS A 1 156 ? -2.701 8.514 8.804 1.00 61.12 156 LYS A N 1
ATOM 1146 C CA . LYS A 1 156 ? -3.214 7.194 8.390 1.00 61.12 156 LYS A CA 1
ATOM 1147 C C . LYS A 1 156 ? -4.004 7.278 7.083 1.00 61.12 156 LYS A C 1
ATOM 1149 O O . LYS A 1 156 ? -3.815 6.448 6.200 1.00 61.12 156 LYS A O 1
ATOM 1154 N N . VAL A 1 157 ? -4.850 8.294 6.953 1.00 67.12 157 VAL A N 1
ATOM 1155 C CA . VAL A 1 157 ? -5.695 8.546 5.781 1.00 67.12 157 VAL A CA 1
ATOM 1156 C C . VAL A 1 157 ? -4.842 8.929 4.565 1.00 67.12 157 VAL A C 1
ATOM 1158 O O . VAL A 1 157 ? -5.029 8.376 3.484 1.00 67.12 157 VAL A O 1
ATOM 1161 N N . LEU A 1 158 ? -3.832 9.784 4.750 1.00 70.88 158 LEU A N 1
ATOM 1162 C CA . LEU A 1 158 ? -2.852 10.119 3.716 1.00 70.88 158 LEU A CA 1
ATOM 1163 C C . LEU A 1 158 ? -2.016 8.898 3.318 1.00 70.88 158 LEU A C 1
ATOM 1165 O O . LEU A 1 158 ? -1.803 8.662 2.133 1.00 70.88 158 LEU A O 1
ATOM 1169 N N . ASN A 1 159 ? -1.584 8.090 4.289 1.00 74.06 159 ASN A N 1
ATOM 1170 C CA . ASN A 1 159 ? -0.865 6.849 4.012 1.00 74.06 159 ASN A CA 1
ATOM 1171 C C . ASN A 1 159 ? -1.712 5.881 3.173 1.00 74.06 159 ASN A C 1
ATOM 1173 O O . ASN A 1 159 ? -1.192 5.237 2.270 1.00 74.06 159 ASN A O 1
ATOM 1177 N N . GLN A 1 160 ? -3.020 5.807 3.422 1.00 73.56 160 GLN A N 1
ATOM 1178 C CA . GLN A 1 160 ? -3.924 4.978 2.630 1.00 73.56 160 GLN A CA 1
ATOM 1179 C C . GLN A 1 160 ? -4.132 5.525 1.214 1.00 73.56 160 GLN A C 1
ATOM 1181 O O . GLN A 1 160 ? -4.123 4.741 0.269 1.00 73.56 160 GLN A O 1
ATOM 1186 N N . LEU A 1 161 ? -4.248 6.847 1.047 1.00 78.56 161 LEU A N 1
ATOM 1187 C CA . LEU A 1 161 ? -4.288 7.480 -0.274 1.00 78.56 161 LEU A CA 1
ATOM 1188 C C . LEU A 1 161 ? -3.020 7.156 -1.075 1.00 78.56 161 LEU A C 1
ATOM 1190 O O . LEU A 1 161 ? -3.104 6.671 -2.201 1.00 78.56 161 LEU A O 1
ATOM 1194 N N . VAL A 1 162 ? -1.848 7.360 -0.466 1.00 81.94 162 VAL A N 1
ATOM 1195 C CA . VAL A 1 162 ? -0.550 7.032 -1.069 1.00 81.94 162 VAL A CA 1
ATOM 1196 C C . VAL A 1 162 ? -0.475 5.544 -1.407 1.00 81.94 162 VAL A C 1
ATOM 1198 O O . VAL A 1 162 ? -0.064 5.193 -2.508 1.00 81.94 162 VAL A O 1
ATOM 1201 N N . PHE A 1 163 ? -0.919 4.665 -0.509 1.00 84.81 163 PHE A N 1
ATOM 1202 C CA . PHE A 1 163 ? -0.914 3.223 -0.733 1.00 84.81 163 PHE A CA 1
ATOM 1203 C C . PHE A 1 163 ? -1.818 2.799 -1.897 1.00 84.81 163 PHE 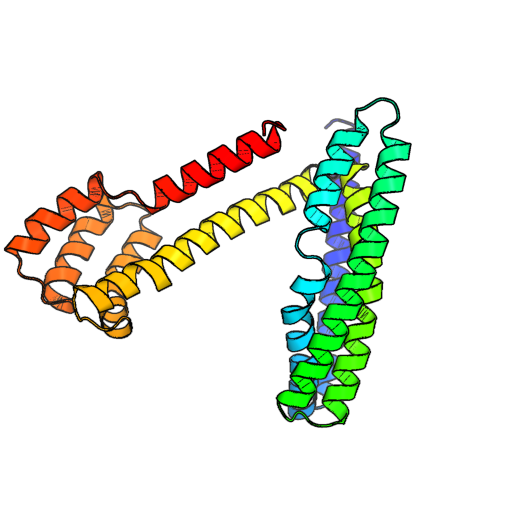A C 1
ATOM 1205 O O . PHE A 1 163 ? -1.400 1.991 -2.721 1.00 84.81 163 PHE A O 1
ATOM 1212 N N . VAL A 1 164 ? -3.033 3.344 -2.002 1.00 85.69 164 VAL A N 1
ATOM 1213 C CA . VAL A 1 164 ? -3.970 3.017 -3.091 1.00 85.69 164 VAL A CA 1
ATOM 1214 C C . VAL A 1 164 ? -3.459 3.545 -4.428 1.00 85.69 164 VAL A C 1
ATOM 1216 O O . VAL A 1 164 ? -3.483 2.810 -5.412 1.00 85.69 164 VAL A O 1
ATOM 1219 N N . VAL A 1 165 ? -2.950 4.780 -4.471 1.00 86.56 165 VAL A N 1
ATOM 1220 C CA . VAL A 1 165 ? -2.389 5.366 -5.698 1.00 86.56 165 VAL A CA 1
ATOM 1221 C C . VAL A 1 165 ? -1.149 4.593 -6.140 1.00 86.56 165 VAL A C 1
ATOM 1223 O O . VAL A 1 165 ? -1.100 4.119 -7.271 1.00 86.56 165 VAL A O 1
ATOM 1226 N N . LEU A 1 166 ? -0.164 4.401 -5.255 1.00 86.81 166 LEU A N 1
ATOM 1227 C CA . LEU A 1 166 ? 1.060 3.672 -5.596 1.00 86.81 166 LEU A CA 1
ATOM 1228 C C . LEU A 1 166 ? 0.782 2.199 -5.905 1.00 86.81 166 LEU A C 1
ATOM 1230 O O . LEU A 1 166 ? 1.364 1.662 -6.840 1.00 86.81 166 LEU A O 1
ATOM 1234 N N . GLY A 1 167 ? -0.116 1.551 -5.162 1.00 89.25 167 GLY A N 1
ATOM 1235 C CA . GLY A 1 167 ? -0.528 0.171 -5.405 1.00 89.25 167 GLY A CA 1
ATOM 1236 C C . GLY A 1 167 ? -1.259 0.009 -6.738 1.00 89.25 167 GLY A C 1
ATOM 1237 O O . GLY A 1 167 ? -0.964 -0.921 -7.484 1.00 89.25 167 GLY A O 1
ATOM 1238 N N . GLY A 1 168 ? -2.152 0.942 -7.077 1.00 89.75 168 GLY A N 1
ATOM 1239 C CA . GLY A 1 168 ? -2.843 0.982 -8.364 1.00 89.75 168 GLY A CA 1
ATOM 1240 C C . GLY A 1 168 ? -1.889 1.228 -9.533 1.00 89.75 168 GLY A C 1
ATOM 1241 O O . GLY A 1 168 ? -1.932 0.493 -10.516 1.00 89.75 168 GLY A O 1
ATOM 1242 N N . LEU A 1 169 ? -0.972 2.193 -9.402 1.00 90.38 169 LEU A N 1
ATOM 1243 C CA . LEU A 1 169 ? 0.079 2.456 -10.392 1.00 90.38 169 LEU A CA 1
ATOM 1244 C C . LEU A 1 169 ? 1.019 1.258 -10.557 1.00 90.38 169 LEU A C 1
ATOM 1246 O O . LEU A 1 169 ? 1.348 0.893 -11.682 1.00 90.38 169 LEU A O 1
ATOM 1250 N N . ALA A 1 170 ? 1.423 0.618 -9.457 1.00 91.25 170 ALA A N 1
ATOM 1251 C CA . ALA A 1 170 ? 2.255 -0.579 -9.494 1.00 91.25 170 ALA A CA 1
ATOM 1252 C C . ALA A 1 170 ? 1.519 -1.742 -10.164 1.00 91.25 170 ALA A C 1
ATOM 1254 O O . ALA A 1 170 ? 2.092 -2.410 -11.015 1.00 91.25 170 ALA A O 1
ATOM 1255 N N . PHE A 1 171 ? 0.244 -1.967 -9.849 1.00 93.19 171 PHE A N 1
ATOM 1256 C CA . PHE A 1 171 ? -0.554 -3.002 -10.503 1.00 93.19 171 PHE A CA 1
ATOM 1257 C C . PHE A 1 171 ? -0.728 -2.719 -12.002 1.00 93.19 171 PHE A C 1
ATOM 1259 O O . PHE A 1 171 ? -0.508 -3.598 -12.835 1.00 93.19 171 PHE A O 1
ATOM 1266 N N . HIS A 1 172 ? -1.051 -1.480 -12.369 1.00 93.62 172 HIS A N 1
ATOM 1267 C CA . HIS A 1 172 ? -1.198 -1.087 -13.765 1.00 93.62 172 HIS A CA 1
ATOM 1268 C C . HIS A 1 172 ? 0.124 -1.225 -14.544 1.00 93.62 172 HIS A C 1
ATOM 1270 O O . HIS A 1 172 ? 0.162 -1.860 -15.596 1.00 93.62 172 HIS A O 1
ATOM 1276 N N . GLY A 1 173 ? 1.227 -0.711 -13.994 1.00 90.06 173 GLY A N 1
ATOM 1277 C CA . GLY A 1 173 ? 2.542 -0.718 -14.635 1.00 90.06 173 GLY A CA 1
ATOM 1278 C C . GLY A 1 173 ? 3.262 -2.069 -14.628 1.00 90.06 173 GLY A C 1
ATOM 1279 O O . GLY A 1 173 ? 3.996 -2.360 -15.568 1.00 90.06 173 GLY A O 1
ATOM 1280 N N . LEU A 1 174 ? 3.064 -2.903 -13.601 1.00 90.44 174 LEU A N 1
ATOM 1281 C CA . LEU A 1 174 ? 3.761 -4.190 -13.448 1.00 90.44 174 LEU A CA 1
ATOM 1282 C C . LEU A 1 174 ? 2.944 -5.398 -13.907 1.00 90.44 174 LEU A C 1
ATOM 1284 O O . LEU A 1 174 ? 3.529 -6.436 -14.208 1.00 90.44 174 LEU A O 1
ATOM 1288 N N . VAL A 1 175 ? 1.616 -5.281 -13.964 1.00 92.69 175 VAL A N 1
ATOM 1289 C CA . VAL A 1 175 ? 0.730 -6.394 -14.328 1.00 92.69 175 VAL A CA 1
ATOM 1290 C C . VAL A 1 175 ? -0.037 -6.083 -15.603 1.00 92.69 175 VAL A C 1
ATOM 1292 O O . VAL A 1 175 ? 0.091 -6.824 -16.572 1.00 92.69 175 VAL A O 1
ATOM 1295 N N . VAL A 1 176 ? -0.797 -4.984 -15.639 1.00 94.50 176 VAL A N 1
ATOM 1296 C CA . VAL A 1 176 ? -1.719 -4.704 -16.755 1.00 94.50 176 VAL A CA 1
ATOM 1297 C C . VAL A 1 176 ? -0.967 -4.411 -18.055 1.00 94.50 176 VAL A C 1
ATOM 1299 O O . VAL A 1 176 ? -1.186 -5.100 -19.050 1.00 94.50 176 VAL A O 1
ATOM 1302 N N . LEU A 1 177 ? -0.055 -3.433 -18.059 1.00 92.62 177 LEU A N 1
ATOM 1303 C CA . LEU A 1 177 ? 0.683 -3.054 -19.271 1.00 92.62 177 LEU A CA 1
ATOM 1304 C C . LEU A 1 177 ? 1.590 -4.184 -19.799 1.00 92.62 177 LEU A C 1
ATOM 1306 O O . LEU A 1 177 ? 1.519 -4.478 -20.993 1.00 92.62 177 LEU A O 1
ATOM 1310 N N . PRO A 1 178 ? 2.384 -4.891 -18.970 1.00 91.38 178 PRO A N 1
ATOM 1311 C CA . PRO A 1 178 ? 3.202 -6.000 -19.456 1.00 91.38 178 PRO A CA 1
ATOM 1312 C C . PRO A 1 178 ? 2.367 -7.188 -19.934 1.00 91.38 178 PRO A C 1
ATOM 1314 O O . PRO A 1 178 ? 2.765 -7.854 -20.886 1.00 91.38 178 PRO A O 1
ATOM 1317 N N . ALA A 1 179 ? 1.202 -7.446 -19.325 1.00 93.25 179 ALA A N 1
ATOM 1318 C CA . ALA A 1 179 ? 0.281 -8.465 -19.820 1.00 93.25 179 ALA A CA 1
ATOM 1319 C C . ALA A 1 179 ? -0.265 -8.102 -21.206 1.00 93.25 179 ALA A C 1
ATOM 1321 O O . ALA A 1 179 ? -0.318 -8.969 -22.071 1.00 93.25 179 ALA A O 1
ATOM 1322 N N . LEU A 1 180 ? -0.609 -6.834 -21.455 1.00 93.94 180 LEU A N 1
ATOM 1323 C CA . LEU A 1 180 ? -1.029 -6.378 -22.785 1.00 93.94 180 LEU A CA 1
ATOM 1324 C C . LEU A 1 180 ? 0.096 -6.520 -23.816 1.00 93.94 180 LEU A C 1
ATOM 1326 O O . LEU A 1 180 ? -0.132 -7.058 -24.898 1.00 93.94 180 LEU A O 1
ATOM 1330 N N . VAL A 1 181 ? 1.316 -6.103 -23.471 1.00 92.62 181 VAL A N 1
ATOM 1331 C CA . VAL A 1 181 ? 2.498 -6.251 -24.340 1.00 92.62 181 VAL A CA 1
ATOM 1332 C C . VAL A 1 181 ? 2.778 -7.723 -24.649 1.00 92.62 181 VAL A C 1
ATOM 1334 O O . VAL A 1 181 ? 3.107 -8.064 -25.783 1.00 92.62 181 VAL A O 1
ATOM 1337 N N . TRP A 1 182 ? 2.600 -8.608 -23.671 1.00 94.12 182 TRP A N 1
ATOM 1338 C CA . TRP A 1 182 ? 2.812 -10.037 -23.855 1.00 94.12 182 TRP A CA 1
ATOM 1339 C C . TRP A 1 182 ? 1.720 -10.700 -24.696 1.00 94.12 182 TRP A C 1
ATOM 1341 O O . TRP A 1 182 ? 2.035 -11.406 -25.651 1.00 94.12 182 TRP A O 1
ATOM 1351 N N . LEU A 1 183 ? 0.448 -10.448 -24.380 1.00 95.12 183 LEU A N 1
ATOM 1352 C CA . LEU A 1 183 ? -0.692 -11.085 -25.042 1.00 95.12 183 LEU A CA 1
ATOM 1353 C C . LEU A 1 183 ? -0.923 -10.559 -26.463 1.00 95.12 183 LEU A C 1
ATOM 1355 O O . LEU A 1 183 ? -1.293 -11.335 -27.339 1.00 95.12 183 LEU A O 1
ATOM 1359 N N . LEU A 1 184 ? -0.717 -9.259 -26.697 1.00 94.62 184 LEU A N 1
ATOM 1360 C CA . LEU A 1 184 ? -0.967 -8.624 -27.996 1.00 94.62 184 LEU A CA 1
ATOM 1361 C C . LEU A 1 184 ? 0.309 -8.465 -28.825 1.00 94.62 184 LEU A C 1
ATOM 1363 O O . LEU A 1 184 ? 0.276 -8.622 -30.042 1.00 94.62 184 LEU A O 1
ATOM 1367 N N . GLY A 1 185 ? 1.428 -8.137 -28.176 1.00 86.81 185 GLY A N 1
ATOM 1368 C CA . GLY A 1 185 ? 2.710 -7.878 -28.837 1.00 86.81 185 GLY A CA 1
ATOM 1369 C C . GLY A 1 185 ? 3.657 -9.079 -28.879 1.00 86.81 185 GLY A C 1
ATOM 1370 O O . GLY A 1 185 ? 4.694 -9.004 -29.531 1.00 86.81 185 GLY A O 1
ATOM 1371 N N . GLY A 1 186 ? 3.347 -10.176 -28.178 1.00 91.50 186 GLY A N 1
ATOM 1372 C CA . GLY A 1 186 ? 4.171 -11.389 -28.147 1.00 91.50 186 GLY A CA 1
ATOM 1373 C C . GLY A 1 186 ? 5.513 -11.244 -27.416 1.00 91.50 186 GLY A C 1
ATOM 1374 O O . GLY A 1 186 ? 6.299 -12.191 -27.385 1.00 91.50 186 GLY A O 1
ATOM 1375 N N . MET A 1 187 ? 5.798 -10.086 -26.811 1.00 92.56 187 MET A N 1
ATOM 1376 C CA . MET A 1 187 ? 7.052 -9.845 -26.097 1.00 92.56 187 MET A CA 1
ATOM 1377 C C . MET A 1 187 ? 6.914 -10.258 -24.629 1.00 92.56 187 MET A C 1
ATOM 1379 O O . MET A 1 187 ? 6.027 -9.760 -23.935 1.00 92.56 187 MET A O 1
ATOM 1383 N N . PRO A 1 188 ? 7.786 -11.136 -24.106 1.00 92.69 188 PRO A N 1
ATOM 1384 C CA . PRO A 1 188 ? 7.676 -11.553 -22.721 1.00 92.69 188 PRO A CA 1
ATOM 1385 C C . PRO A 1 188 ? 7.996 -10.395 -21.753 1.00 92.69 188 PRO A C 1
ATOM 1387 O O . PRO A 1 188 ? 8.928 -9.623 -22.014 1.00 92.69 188 PRO A O 1
ATOM 1390 N N . PRO A 1 189 ? 7.304 -10.299 -20.598 1.00 90.69 189 PRO A N 1
ATOM 1391 C CA . PRO A 1 189 ? 7.417 -9.161 -19.679 1.00 90.69 189 PRO A CA 1
ATOM 1392 C C . PRO A 1 189 ? 8.846 -8.840 -19.220 1.00 90.69 189 PRO A C 1
ATOM 1394 O O . PRO A 1 189 ? 9.215 -7.674 -19.120 1.00 90.69 189 PRO A O 1
ATOM 1397 N N . TRP A 1 190 ? 9.683 -9.854 -18.980 1.00 91.81 190 TRP A N 1
ATOM 1398 C CA . TRP A 1 190 ? 11.067 -9.645 -18.533 1.00 91.81 190 TRP A CA 1
ATOM 1399 C C . TRP A 1 190 ? 11.935 -8.950 -19.588 1.00 91.81 190 TRP A C 1
ATOM 1401 O O . TRP A 1 190 ? 12.771 -8.122 -19.232 1.00 91.81 190 TRP A O 1
ATOM 1411 N N . ARG A 1 191 ? 11.724 -9.244 -20.879 1.00 91.69 191 ARG A N 1
ATOM 1412 C CA . ARG A 1 191 ? 12.445 -8.585 -21.979 1.00 91.69 191 ARG A CA 1
ATOM 1413 C C . ARG A 1 191 ? 11.984 -7.138 -22.126 1.00 91.69 191 ARG A C 1
ATOM 1415 O O . ARG A 1 191 ? 12.821 -6.257 -22.286 1.00 91.69 191 ARG A O 1
ATOM 1422 N N . PHE A 1 192 ? 10.679 -6.897 -21.999 1.00 92.81 192 PHE A N 1
ATOM 1423 C CA . PHE A 1 192 ? 10.120 -5.549 -22.019 1.00 92.81 192 PHE A CA 1
ATOM 1424 C C . PHE A 1 192 ? 10.719 -4.678 -20.907 1.00 92.81 192 PHE A C 1
ATOM 1426 O O . PHE A 1 192 ? 11.277 -3.621 -21.196 1.00 92.81 192 PHE A O 1
ATOM 1433 N N . PHE A 1 193 ? 10.694 -5.153 -19.656 1.00 92.56 193 PHE A N 1
ATOM 1434 C CA . PHE A 1 193 ? 11.254 -4.418 -18.518 1.00 92.56 193 PHE A CA 1
ATOM 1435 C C . PHE A 1 193 ? 12.760 -4.188 -18.619 1.00 92.56 193 PHE A C 1
ATOM 1437 O O . PHE A 1 193 ? 13.223 -3.098 -18.284 1.00 92.56 193 PHE A O 1
ATOM 1444 N N . ALA A 1 194 ? 13.519 -5.179 -19.097 1.00 92.06 194 ALA A N 1
ATOM 1445 C CA . ALA A 1 194 ? 14.952 -5.019 -19.325 1.00 92.06 194 ALA A CA 1
ATOM 1446 C C . ALA A 1 194 ? 15.239 -3.910 -20.350 1.00 92.06 194 ALA A C 1
ATOM 1448 O O . ALA A 1 194 ? 16.124 -3.090 -20.118 1.00 92.06 194 ALA A O 1
ATOM 1449 N N . GLY A 1 195 ? 14.450 -3.840 -21.428 1.00 91.81 195 GLY A N 1
ATOM 1450 C CA . GLY A 1 195 ? 14.575 -2.789 -22.434 1.00 91.81 195 GLY A CA 1
ATOM 1451 C C . GLY A 1 195 ? 14.228 -1.406 -21.884 1.00 91.81 195 GLY A C 1
ATOM 1452 O O . GLY A 1 195 ? 15.029 -0.484 -21.986 1.00 91.81 195 GLY A O 1
ATOM 1453 N N . ILE A 1 196 ? 13.069 -1.240 -21.234 1.00 93.56 196 ILE A N 1
ATOM 1454 C CA . ILE A 1 196 ? 12.591 0.090 -20.806 1.00 93.56 196 ILE A CA 1
ATOM 1455 C C . ILE A 1 196 ? 13.233 0.643 -19.528 1.00 93.56 196 ILE A C 1
ATOM 1457 O O . ILE A 1 196 ? 12.965 1.792 -19.170 1.00 93.56 196 ILE A O 1
ATOM 1461 N N . ALA A 1 197 ? 14.082 -0.126 -18.841 1.00 90.69 197 ALA A N 1
ATOM 1462 C CA . ALA A 1 197 ? 14.628 0.226 -17.529 1.00 90.69 197 ALA A CA 1
ATOM 1463 C C . ALA A 1 197 ? 15.247 1.634 -17.485 1.00 90.69 197 ALA A C 1
ATOM 1465 O O . ALA A 1 197 ? 14.986 2.409 -16.562 1.00 90.69 197 ALA A O 1
ATOM 1466 N N . GLN A 1 198 ? 16.019 2.008 -18.509 1.00 87.81 198 GLN A N 1
ATOM 1467 C CA . GLN A 1 198 ? 16.647 3.328 -18.565 1.00 87.81 198 GLN A CA 1
ATOM 1468 C C . GLN A 1 198 ? 15.623 4.463 -18.742 1.00 87.81 198 GLN A C 1
ATOM 1470 O O . GLN A 1 198 ? 15.770 5.531 -18.140 1.00 87.81 198 GLN A O 1
ATOM 1475 N N . ALA A 1 199 ? 14.580 4.245 -19.545 1.00 88.38 199 ALA A N 1
ATOM 1476 C CA . ALA A 1 199 ? 13.505 5.215 -19.725 1.00 88.38 199 ALA A CA 1
ATOM 1477 C C . ALA A 1 199 ? 12.685 5.367 -18.434 1.00 88.38 199 ALA A C 1
ATOM 1479 O O . ALA A 1 199 ? 12.414 6.491 -18.022 1.00 88.38 199 ALA A O 1
ATOM 1480 N N . MET A 1 200 ? 12.391 4.266 -17.733 1.00 88.19 200 MET A N 1
ATOM 1481 C CA . MET A 1 200 ? 11.711 4.298 -16.432 1.00 88.19 200 MET A CA 1
ATOM 1482 C C . MET A 1 200 ? 12.513 5.063 -15.375 1.00 88.19 200 MET A C 1
ATOM 1484 O O . MET A 1 200 ? 11.954 5.905 -14.675 1.00 88.19 200 MET A O 1
ATOM 1488 N N . LEU A 1 201 ? 13.823 4.814 -15.277 1.00 84.75 201 LEU A N 1
ATOM 1489 C CA . LEU A 1 201 ? 14.696 5.537 -14.347 1.00 84.75 201 LEU A CA 1
ATOM 1490 C C . LEU A 1 201 ? 14.737 7.032 -14.667 1.00 84.75 201 LEU A C 1
ATOM 1492 O O . LEU A 1 201 ? 14.634 7.852 -13.763 1.00 84.75 201 LEU A O 1
ATOM 1496 N N . THR A 1 202 ? 14.833 7.387 -15.948 1.00 79.81 202 THR A N 1
ATOM 1497 C CA . THR A 1 202 ? 14.822 8.791 -16.384 1.00 79.81 202 THR A CA 1
ATOM 1498 C C . THR A 1 202 ? 13.486 9.468 -16.074 1.00 79.81 202 THR A C 1
ATOM 1500 O O . THR A 1 202 ? 13.463 10.601 -15.600 1.00 79.81 202 THR A O 1
ATOM 1503 N N . ALA A 1 203 ? 12.367 8.775 -16.286 1.00 82.81 203 ALA A N 1
ATOM 1504 C CA . ALA A 1 203 ? 11.037 9.298 -15.981 1.00 82.81 203 ALA A CA 1
ATOM 1505 C C . ALA A 1 203 ? 10.853 9.522 -14.479 1.00 82.81 203 ALA A C 1
ATOM 1507 O O . ALA A 1 203 ? 10.304 10.542 -14.071 1.00 82.81 203 ALA A O 1
ATOM 1508 N N . LEU A 1 204 ? 11.375 8.609 -13.658 1.00 82.56 204 LEU A N 1
ATOM 1509 C CA . LEU A 1 204 ? 11.341 8.724 -12.206 1.00 82.56 204 LEU A CA 1
ATOM 1510 C C . LEU A 1 204 ? 12.209 9.881 -11.691 1.00 82.56 204 LEU A C 1
ATOM 1512 O O . LEU A 1 204 ? 11.813 10.563 -10.752 1.00 82.56 204 LEU A O 1
ATOM 1516 N N . THR A 1 205 ? 13.389 10.107 -12.279 1.00 78.06 205 THR A N 1
ATOM 1517 C CA . THR A 1 205 ? 14.290 11.179 -11.826 1.00 78.06 205 THR A CA 1
ATOM 1518 C C . THR A 1 205 ? 13.875 12.558 -12.320 1.00 78.06 205 THR A C 1
ATOM 1520 O O . THR A 1 205 ? 14.057 13.542 -11.606 1.00 78.06 205 THR A O 1
ATOM 1523 N N . THR A 1 206 ? 13.332 12.648 -13.532 1.00 80.00 206 THR A N 1
ATOM 1524 C CA . THR A 1 206 ? 12.936 13.927 -14.138 1.00 80.00 206 THR A CA 1
ATOM 1525 C C . THR A 1 206 ? 11.506 14.331 -13.799 1.00 80.00 206 THR A C 1
ATOM 1527 O O . THR A 1 206 ? 11.167 15.505 -13.946 1.00 80.00 206 THR A O 1
ATOM 1530 N N . SER A 1 207 ? 10.662 13.381 -13.380 1.00 77.06 207 SER A N 1
ATOM 1531 C CA . SER A 1 207 ? 9.225 13.572 -13.144 1.00 77.06 207 SER A CA 1
ATOM 1532 C C . SER A 1 207 ? 8.501 14.246 -14.322 1.00 77.06 207 SER A C 1
ATOM 1534 O O . SER A 1 207 ? 7.531 14.975 -14.126 1.00 77.06 207 SER A O 1
ATOM 1536 N N . SER A 1 208 ? 8.988 14.043 -15.555 1.00 75.38 208 SER A N 1
ATOM 1537 C CA . SER A 1 208 ? 8.469 14.702 -16.758 1.00 75.38 208 SER A CA 1
ATOM 1538 C C . SER A 1 208 ? 8.493 13.779 -17.978 1.00 75.38 208 SER A C 1
ATOM 1540 O O . SER A 1 208 ? 9.552 13.339 -18.438 1.00 75.38 208 SER A O 1
ATOM 1542 N N . SER A 1 209 ? 7.313 13.537 -18.561 1.00 80.56 209 SER A N 1
ATOM 1543 C CA . SER A 1 209 ? 7.155 12.741 -19.788 1.00 80.56 209 SER A CA 1
ATOM 1544 C C . SER A 1 209 ? 7.861 13.383 -20.986 1.00 80.56 209 SER A C 1
ATOM 1546 O O . SER A 1 209 ? 8.517 12.691 -21.762 1.00 80.56 209 SER A O 1
ATOM 1548 N N . ALA A 1 210 ? 7.807 14.715 -21.104 1.00 79.81 210 ALA A N 1
ATOM 1549 C CA . ALA A 1 210 ? 8.471 15.453 -22.181 1.00 79.81 210 ALA A CA 1
ATOM 1550 C C . ALA A 1 210 ? 10.004 15.395 -22.064 1.00 79.81 210 ALA A C 1
ATOM 1552 O O . ALA A 1 210 ? 10.692 15.212 -23.067 1.00 79.81 210 ALA A O 1
ATOM 1553 N N . ALA A 1 211 ? 10.544 15.483 -20.842 1.00 76.62 211 ALA A N 1
ATOM 1554 C CA . ALA A 1 211 ? 11.985 15.365 -20.606 1.00 76.62 211 ALA A CA 1
ATOM 1555 C C . ALA A 1 211 ? 12.511 13.943 -20.874 1.00 76.62 211 ALA A C 1
ATOM 1557 O O . ALA A 1 211 ? 13.665 13.762 -21.256 1.00 76.62 211 ALA A O 1
ATOM 1558 N N . THR A 1 212 ? 11.653 12.933 -20.716 1.00 84.62 212 THR A N 1
ATOM 1559 C CA . THR A 1 212 ? 12.004 11.518 -20.917 1.00 84.62 212 THR A CA 1
ATOM 1560 C C . THR A 1 212 ? 11.829 11.062 -22.371 1.00 84.62 212 THR A C 1
ATOM 1562 O O . THR A 1 212 ? 12.315 9.994 -22.755 1.00 84.62 212 THR A O 1
ATOM 1565 N N . LEU A 1 213 ? 11.175 11.866 -23.213 1.00 89.06 213 LEU A N 1
ATOM 1566 C CA . LEU A 1 213 ? 10.857 11.516 -24.597 1.00 89.06 213 LEU A CA 1
ATOM 1567 C C . LEU A 1 213 ? 12.089 11.080 -25.423 1.00 89.06 213 LEU A C 1
ATOM 1569 O O . LEU A 1 213 ? 12.019 10.011 -26.033 1.00 89.06 213 LEU A O 1
ATOM 1573 N N . PRO A 1 214 ? 13.239 11.792 -25.414 1.00 87.62 214 PRO A N 1
ATOM 1574 C CA . PRO A 1 214 ? 14.404 11.387 -26.207 1.00 87.62 214 PRO A CA 1
ATOM 1575 C C . PRO A 1 214 ? 14.995 10.041 -25.765 1.00 87.62 214 PRO A C 1
ATOM 1577 O O . PRO A 1 214 ? 15.413 9.234 -26.595 1.00 87.62 214 PRO A O 1
ATOM 1580 N N . VAL A 1 215 ? 15.004 9.776 -24.454 1.00 89.69 215 VAL A N 1
ATOM 1581 C CA . VAL A 1 215 ? 15.497 8.509 -23.892 1.00 89.69 215 VAL A CA 1
ATOM 1582 C C . VAL A 1 215 ? 14.544 7.369 -24.236 1.00 89.69 215 VAL A C 1
ATOM 1584 O O . VAL A 1 215 ? 14.994 6.302 -24.645 1.00 89.69 215 VAL A O 1
ATOM 1587 N N . THR A 1 216 ? 13.238 7.615 -24.140 1.00 91.62 216 THR A N 1
ATOM 1588 C CA . THR A 1 216 ? 12.192 6.646 -24.491 1.00 91.62 216 THR A CA 1
ATOM 1589 C C . THR A 1 216 ? 12.287 6.251 -25.961 1.00 91.62 216 THR A C 1
ATOM 1591 O O . THR A 1 216 ? 12.325 5.067 -26.274 1.00 91.62 216 THR A O 1
ATOM 1594 N N . MET A 1 217 ? 12.415 7.232 -26.857 1.00 93.38 217 MET A N 1
ATOM 1595 C CA . MET A 1 217 ? 12.590 7.006 -28.294 1.00 93.38 217 MET A CA 1
ATOM 1596 C C . MET A 1 217 ? 13.803 6.123 -28.598 1.00 93.38 217 MET A C 1
ATOM 1598 O O . MET A 1 217 ? 13.685 5.142 -29.328 1.00 93.38 217 MET A O 1
ATOM 1602 N N . ARG A 1 218 ? 14.954 6.429 -27.988 1.00 93.12 218 ARG A N 1
ATOM 1603 C CA . ARG A 1 218 ? 16.187 5.655 -28.172 1.00 93.12 218 ARG A CA 1
ATOM 1604 C C . ARG A 1 218 ? 16.039 4.212 -27.699 1.00 93.12 218 ARG A C 1
ATOM 1606 O O . ARG A 1 218 ? 16.485 3.299 -28.378 1.00 93.12 218 ARG A O 1
ATOM 1613 N N . VAL A 1 219 ? 15.441 4.016 -26.529 1.00 93.31 219 VAL A N 1
ATOM 1614 C CA . VAL A 1 219 ? 15.249 2.691 -25.931 1.00 93.31 219 VAL A CA 1
ATOM 1615 C C . VAL A 1 219 ? 14.267 1.848 -26.747 1.00 93.31 219 VAL A C 1
ATOM 1617 O O . VAL A 1 219 ? 14.511 0.671 -26.989 1.00 93.31 219 VAL A O 1
ATOM 1620 N N . VAL A 1 220 ? 13.181 2.452 -27.226 1.00 93.88 220 VAL A N 1
ATOM 1621 C CA . VAL A 1 220 ? 12.186 1.773 -28.063 1.00 93.88 220 VAL A CA 1
ATOM 1622 C C . VAL A 1 220 ? 12.778 1.347 -29.414 1.00 93.88 220 VAL A C 1
ATOM 1624 O O . VAL A 1 220 ? 12.512 0.236 -29.863 1.00 93.88 220 VAL A O 1
ATOM 1627 N N . GLU A 1 221 ? 13.600 2.192 -30.045 1.00 94.88 221 GLU A N 1
ATOM 1628 C CA . GLU A 1 221 ? 14.249 1.869 -31.327 1.00 94.88 221 GLU A CA 1
ATOM 1629 C C . GLU A 1 221 ? 15.401 0.857 -31.163 1.00 94.88 221 GLU A C 1
ATOM 1631 O O . GLU A 1 221 ? 15.497 -0.082 -31.950 1.00 94.88 221 GLU A O 1
ATOM 1636 N N . ASN A 1 222 ? 16.253 1.011 -30.141 1.00 93.50 222 ASN A N 1
ATOM 1637 C CA . ASN A 1 222 ? 17.494 0.232 -30.021 1.00 93.50 222 ASN A CA 1
ATOM 1638 C C . ASN A 1 222 ? 17.369 -1.030 -29.156 1.00 93.50 222 ASN A C 1
ATOM 1640 O O . ASN A 1 222 ? 17.979 -2.040 -29.483 1.00 93.50 222 ASN A O 1
ATOM 1644 N N . GLU A 1 223 ? 16.618 -0.980 -28.052 1.00 92.81 223 GLU A N 1
ATOM 1645 C CA . GLU A 1 223 ? 16.526 -2.097 -27.092 1.00 92.81 223 GLU A CA 1
ATOM 1646 C C . GLU A 1 223 ? 15.292 -2.971 -27.351 1.00 92.81 223 GLU A C 1
ATOM 1648 O O . GLU A 1 223 ? 15.322 -4.189 -27.167 1.00 92.81 223 GLU A O 1
ATOM 1653 N N . LEU A 1 224 ? 14.185 -2.347 -27.772 1.00 91.94 224 LEU A N 1
ATOM 1654 C CA . LEU A 1 224 ? 12.935 -3.041 -28.104 1.00 91.94 224 LEU A CA 1
ATOM 1655 C C . LEU A 1 224 ? 12.770 -3.315 -29.606 1.00 91.94 224 LEU A C 1
ATOM 1657 O O . LEU A 1 224 ? 11.795 -3.962 -29.984 1.00 91.94 224 LEU A O 1
ATOM 1661 N N . GLU A 1 225 ? 13.708 -2.847 -30.436 1.00 92.69 225 GLU A N 1
ATOM 1662 C CA . GLU A 1 225 ? 13.776 -3.104 -31.884 1.00 92.69 225 GLU A CA 1
ATOM 1663 C C . GLU A 1 225 ? 12.499 -2.684 -32.646 1.00 92.69 225 GLU A C 1
ATOM 1665 O O . GLU A 1 225 ? 12.146 -3.256 -33.680 1.00 92.69 225 GLU A O 1
ATOM 1670 N N . VAL A 1 226 ? 11.780 -1.671 -32.145 1.00 92.75 226 VAL A N 1
ATOM 1671 C CA . VAL A 1 226 ? 10.556 -1.174 -32.788 1.00 92.75 226 VAL A CA 1
ATOM 1672 C C . VAL A 1 226 ? 10.924 -0.326 -34.011 1.00 92.75 226 VAL A C 1
ATOM 1674 O O . VAL A 1 226 ? 11.765 0.570 -33.900 1.00 92.75 226 VAL A O 1
ATOM 1677 N N . PRO A 1 227 ? 10.270 -0.528 -35.174 1.00 94.81 227 PRO A N 1
ATOM 1678 C CA . PRO A 1 227 ? 10.557 0.247 -36.372 1.00 94.81 227 PRO A CA 1
ATOM 1679 C C . PRO A 1 227 ? 10.441 1.766 -36.140 1.00 94.81 227 PRO A C 1
ATOM 1681 O O . PRO A 1 227 ? 9.399 2.224 -35.651 1.00 94.81 227 PRO A O 1
ATOM 1684 N N . PRO A 1 228 ? 11.437 2.572 -36.565 1.00 92.06 228 PRO A N 1
ATOM 1685 C CA . PRO A 1 228 ? 11.463 4.016 -36.319 1.00 92.06 228 PRO A CA 1
ATOM 1686 C C . PRO A 1 228 ? 10.223 4.773 -36.810 1.00 92.06 228 PRO A C 1
ATOM 1688 O O . PRO A 1 228 ? 9.833 5.782 -36.234 1.00 92.06 228 PRO A O 1
ATOM 1691 N N . TYR A 1 229 ? 9.570 4.299 -37.876 1.00 93.00 229 TYR A N 1
ATOM 1692 C CA . TYR A 1 229 ? 8.360 4.944 -38.391 1.00 93.00 229 TYR A CA 1
ATOM 1693 C C . TYR A 1 229 ? 7.150 4.785 -37.450 1.00 93.00 229 TYR A C 1
ATOM 1695 O O . TYR A 1 229 ? 6.280 5.652 -37.435 1.00 93.00 229 TYR A O 1
ATOM 1703 N N . ILE A 1 230 ? 7.102 3.717 -36.642 1.00 92.12 230 ILE A N 1
ATOM 1704 C CA . ILE A 1 230 ? 6.045 3.484 -35.645 1.00 92.12 230 ILE A CA 1
ATOM 1705 C C . ILE A 1 230 ? 6.351 4.269 -34.369 1.00 92.12 230 ILE A C 1
ATOM 1707 O O . ILE A 1 230 ? 5.472 4.961 -33.846 1.00 92.12 230 ILE A O 1
ATOM 1711 N N . SER A 1 231 ? 7.592 4.187 -33.876 1.00 91.62 231 SER A N 1
ATOM 1712 C CA . SER A 1 231 ? 8.018 4.846 -32.635 1.00 91.62 231 SER A CA 1
ATOM 1713 C C . SER A 1 231 ? 7.926 6.371 -32.745 1.00 91.62 231 SER A C 1
ATOM 1715 O O . SER A 1 231 ? 7.346 7.011 -31.868 1.00 91.62 231 SER A O 1
ATOM 1717 N N . ARG A 1 232 ? 8.408 6.958 -33.852 1.00 92.25 232 ARG A N 1
ATOM 1718 C CA . ARG A 1 232 ? 8.448 8.420 -34.073 1.00 92.25 232 ARG A CA 1
ATOM 1719 C C . ARG A 1 232 ? 7.077 9.053 -34.240 1.00 92.25 232 ARG A C 1
ATOM 1721 O O . ARG A 1 232 ? 6.950 10.256 -34.046 1.00 92.25 232 ARG A O 1
ATOM 1728 N N . PHE A 1 233 ? 6.065 8.263 -34.585 1.00 92.44 233 PHE A N 1
ATOM 1729 C CA . PHE A 1 233 ? 4.683 8.723 -34.632 1.00 92.44 233 PHE A CA 1
ATOM 1730 C C . PHE A 1 233 ? 3.975 8.513 -33.288 1.00 92.44 233 PHE A C 1
ATOM 1732 O O . PHE A 1 233 ? 3.410 9.445 -32.722 1.00 92.44 233 PHE A O 1
ATOM 1739 N N . SER A 1 234 ? 4.040 7.294 -32.749 1.00 90.88 234 SER A N 1
ATOM 1740 C CA . SER A 1 234 ? 3.192 6.882 -31.625 1.00 90.88 234 SER A CA 1
ATOM 1741 C C . SER A 1 234 ? 3.672 7.432 -30.279 1.00 90.88 234 SER A C 1
ATOM 1743 O O . SER A 1 234 ? 2.855 7.858 -29.466 1.00 90.88 234 SER A O 1
ATOM 1745 N N . ILE A 1 235 ? 4.987 7.455 -30.032 1.00 89.38 235 ILE A N 1
ATOM 1746 C CA . ILE A 1 235 ? 5.548 7.846 -28.729 1.00 89.38 235 ILE A CA 1
ATOM 1747 C C . ILE A 1 235 ? 5.355 9.349 -28.443 1.00 89.38 235 ILE A C 1
ATOM 1749 O O . ILE A 1 235 ? 4.923 9.672 -27.335 1.00 89.38 235 ILE A O 1
ATOM 1753 N N . PRO A 1 236 ? 5.593 10.290 -29.386 1.00 86.19 236 PRO A N 1
ATOM 1754 C CA . PRO A 1 236 ? 5.342 11.712 -29.130 1.00 86.19 236 PRO A CA 1
ATOM 1755 C C . PRO A 1 236 ? 3.863 12.042 -28.893 1.00 86.19 236 PRO A C 1
ATOM 1757 O O . PRO A 1 236 ? 3.549 12.857 -28.027 1.00 86.19 236 PRO A O 1
ATOM 1760 N N . ILE A 1 237 ? 2.950 11.382 -29.616 1.00 88.81 237 ILE A N 1
ATOM 1761 C CA . ILE A 1 237 ? 1.504 11.513 -29.378 1.00 88.81 237 ILE A CA 1
ATOM 1762 C C . ILE A 1 237 ? 1.163 10.973 -27.984 1.00 88.81 237 ILE A C 1
ATOM 1764 O O . ILE A 1 237 ? 0.518 11.658 -27.190 1.00 88.81 237 ILE A O 1
ATOM 1768 N N . GLY A 1 238 ? 1.669 9.784 -27.646 1.00 84.19 238 GLY A N 1
ATOM 1769 C CA . GLY A 1 238 ? 1.479 9.174 -26.332 1.00 84.19 238 GLY A CA 1
ATOM 1770 C C . GLY A 1 238 ? 1.986 10.046 -25.181 1.00 84.19 238 GLY A C 1
ATOM 1771 O O . GLY A 1 238 ? 1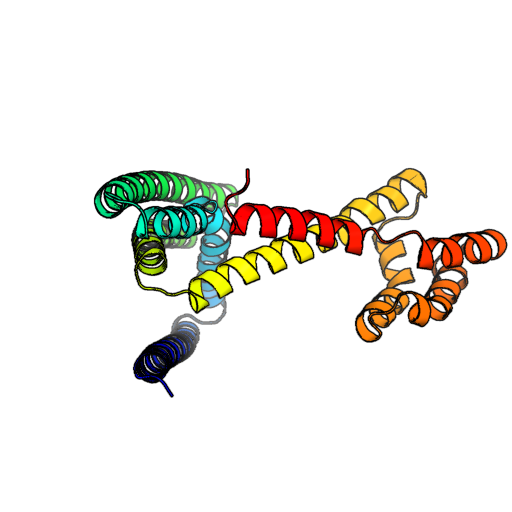.313 10.150 -24.164 1.00 84.19 238 GLY A O 1
ATOM 1772 N N . ALA A 1 239 ? 3.107 10.753 -25.349 1.00 80.06 239 ALA A N 1
ATOM 1773 C CA . ALA A 1 239 ? 3.677 11.612 -24.307 1.00 80.06 239 ALA A CA 1
ATOM 1774 C C . ALA A 1 239 ? 2.773 12.788 -23.887 1.00 80.06 239 ALA A C 1
ATOM 1776 O O . ALA A 1 239 ? 2.976 13.350 -22.811 1.00 80.06 239 ALA A O 1
ATOM 1777 N N . THR A 1 240 ? 1.798 13.165 -24.719 1.00 78.00 240 THR A N 1
ATOM 1778 C CA . THR A 1 240 ? 0.861 14.266 -24.436 1.00 78.00 240 THR A CA 1
ATOM 1779 C C . THR A 1 240 ? -0.549 13.779 -24.127 1.00 78.00 240 THR A C 1
ATOM 1781 O O . THR A 1 240 ? -1.214 14.367 -23.280 1.00 78.00 240 THR A O 1
ATOM 1784 N N . VAL A 1 241 ? -0.994 12.704 -24.781 1.00 85.50 241 VAL A N 1
ATOM 1785 C CA . VAL A 1 241 ? -2.371 12.203 -24.667 1.00 85.50 241 VAL A CA 1
ATOM 1786 C C . VAL A 1 241 ? -2.496 11.082 -23.630 1.00 85.50 241 VAL A C 1
ATOM 1788 O O . VAL A 1 241 ? -3.521 10.983 -22.961 1.00 85.50 241 VAL A O 1
ATOM 1791 N N . ASN A 1 242 ? -1.471 10.239 -23.465 1.00 83.81 242 ASN A N 1
ATOM 1792 C CA . ASN A 1 242 ? -1.552 9.044 -22.627 1.00 83.81 242 ASN A CA 1
ATOM 1793 C C . ASN A 1 242 ? -1.129 9.334 -21.180 1.00 83.81 242 ASN A C 1
ATOM 1795 O O . ASN A 1 242 ? 0.036 9.179 -20.809 1.00 83.81 242 ASN A O 1
ATOM 1799 N N . MET A 1 243 ? -2.095 9.757 -20.362 1.00 89.69 243 MET A N 1
ATOM 1800 C CA . MET A 1 243 ? -1.904 10.118 -18.953 1.00 89.69 243 MET A CA 1
ATOM 1801 C C . MET A 1 243 ? -2.604 9.150 -17.983 1.00 89.69 243 MET A C 1
ATOM 1803 O O . MET A 1 243 ? -3.237 9.580 -17.020 1.00 89.69 243 MET A O 1
ATOM 1807 N N . ASP A 1 244 ? -2.468 7.839 -18.201 1.00 88.69 244 ASP A N 1
ATOM 1808 C CA . ASP A 1 244 ? -3.135 6.797 -17.396 1.00 88.69 244 ASP A CA 1
ATOM 1809 C C . ASP A 1 244 ? -2.863 6.935 -15.890 1.00 88.69 244 ASP A C 1
ATOM 1811 O O . ASP A 1 244 ? -3.762 6.802 -15.058 1.00 88.69 244 ASP A O 1
ATOM 1815 N N . GLY A 1 245 ? -1.617 7.261 -15.526 1.00 85.62 245 GLY A N 1
ATOM 1816 C CA . GLY A 1 245 ? -1.236 7.464 -14.130 1.00 85.62 245 GLY A CA 1
ATOM 1817 C C . GLY A 1 245 ? -1.896 8.689 -13.492 1.00 85.62 245 GLY A C 1
ATOM 1818 O O . GLY A 1 245 ? -2.311 8.627 -12.334 1.00 85.62 245 GLY A O 1
ATOM 1819 N N . THR A 1 246 ? -2.043 9.775 -14.254 1.00 85.75 246 THR A N 1
ATOM 1820 C CA . THR A 1 246 ? -2.749 10.985 -13.811 1.00 85.75 246 THR A CA 1
ATOM 1821 C C . THR A 1 246 ? -4.237 10.704 -13.658 1.00 85.75 246 THR A C 1
ATOM 1823 O O . THR A 1 246 ? -4.802 11.035 -12.624 1.00 85.75 246 THR A O 1
ATOM 1826 N N . ALA A 1 247 ? -4.853 10.016 -14.622 1.00 88.19 247 ALA A N 1
ATOM 1827 C CA . ALA A 1 247 ? -6.265 9.651 -14.557 1.00 88.19 247 ALA A CA 1
ATOM 1828 C C . ALA A 1 247 ? -6.577 8.774 -13.331 1.00 88.19 247 ALA A C 1
ATOM 1830 O O . ALA A 1 247 ? -7.556 9.015 -12.625 1.00 88.19 247 ALA A O 1
ATOM 1831 N N . LEU A 1 248 ? -5.717 7.791 -13.029 1.00 89.56 248 LEU A N 1
ATOM 1832 C CA . LEU A 1 248 ? -5.841 6.969 -11.823 1.00 89.56 248 LEU A CA 1
ATOM 1833 C C . LEU A 1 248 ? -5.728 7.823 -10.556 1.00 89.56 248 LEU A C 1
ATOM 1835 O O . LEU A 1 248 ? -6.560 7.700 -9.657 1.00 89.56 248 LEU A O 1
ATOM 1839 N N . TYR A 1 249 ? -4.719 8.695 -10.484 1.00 84.94 249 TYR A N 1
ATOM 1840 C CA . TYR A 1 249 ? -4.538 9.599 -9.351 1.00 84.94 249 TYR A CA 1
ATOM 1841 C C . TYR A 1 249 ? -5.749 10.517 -9.150 1.00 84.94 249 TYR A C 1
ATOM 1843 O O . TYR A 1 249 ? -6.261 10.600 -8.036 1.00 84.94 249 TYR A O 1
ATOM 1851 N N . GLU A 1 250 ? -6.237 11.163 -10.208 1.00 86.88 250 GLU A N 1
ATOM 1852 C CA . GLU A 1 250 ? -7.371 12.087 -10.155 1.00 86.88 250 GLU A CA 1
ATOM 1853 C C . GLU A 1 250 ? -8.663 11.382 -9.738 1.00 86.88 250 GLU A C 1
ATOM 1855 O O . GLU A 1 250 ? -9.384 11.894 -8.883 1.00 86.88 250 GLU A O 1
ATOM 1860 N N . ALA A 1 251 ? -8.934 10.182 -10.263 1.00 88.69 251 ALA A N 1
ATOM 1861 C CA . ALA A 1 251 ? -10.106 9.398 -9.879 1.00 88.69 251 ALA A CA 1
ATOM 1862 C C . ALA A 1 251 ? -10.076 9.016 -8.390 1.00 88.69 251 ALA A C 1
ATOM 1864 O O . ALA A 1 251 ? -11.067 9.184 -7.673 1.00 88.69 251 ALA A O 1
ATOM 1865 N N . VAL A 1 252 ? -8.925 8.541 -7.900 1.00 85.62 252 VAL A N 1
ATOM 1866 C CA . VAL A 1 252 ? -8.751 8.191 -6.484 1.00 85.62 252 VAL A CA 1
ATOM 1867 C C . VAL A 1 252 ? -8.810 9.443 -5.605 1.00 85.62 252 VAL A C 1
ATOM 1869 O O . VAL A 1 252 ? -9.441 9.408 -4.551 1.00 85.62 252 VAL A O 1
ATOM 1872 N N . ALA A 1 253 ? -8.212 10.558 -6.029 1.00 76.62 253 ALA A N 1
ATOM 1873 C CA . ALA A 1 253 ? -8.243 11.825 -5.305 1.00 76.62 253 ALA A CA 1
ATOM 1874 C C . ALA A 1 253 ? -9.663 12.409 -5.222 1.00 76.62 253 ALA A C 1
ATOM 1876 O O . ALA A 1 253 ? -10.069 12.873 -4.159 1.00 76.62 253 ALA A O 1
ATOM 1877 N N . ALA A 1 254 ? -10.446 12.340 -6.300 1.00 83.69 254 ALA A N 1
ATOM 1878 C CA . ALA A 1 254 ? -11.835 12.789 -6.315 1.00 83.69 254 ALA A CA 1
ATOM 1879 C C . ALA A 1 254 ? -12.704 11.965 -5.353 1.00 83.69 254 ALA A C 1
ATOM 1881 O O . ALA A 1 254 ? -13.418 12.534 -4.525 1.00 83.69 254 ALA A O 1
ATOM 1882 N N . LEU A 1 255 ? -12.585 10.632 -5.395 1.00 81.19 255 LEU A N 1
ATOM 1883 C CA . LEU A 1 255 ? -13.255 9.735 -4.448 1.00 81.19 255 LEU A CA 1
ATOM 1884 C C . LEU A 1 255 ? -12.815 9.999 -3.008 1.00 81.19 255 LEU A C 1
ATOM 1886 O O . LEU A 1 255 ? -13.643 10.030 -2.102 1.00 81.19 255 LEU A O 1
ATOM 1890 N N . PHE A 1 256 ? -11.522 10.222 -2.794 1.00 78.94 256 PHE A N 1
ATOM 1891 C CA . PHE A 1 256 ? -10.971 10.546 -1.488 1.00 78.94 256 PHE A CA 1
ATOM 1892 C C . PHE A 1 256 ? -11.560 11.842 -0.925 1.00 78.94 256 PHE A C 1
ATOM 1894 O O . PHE A 1 256 ? -11.970 11.874 0.233 1.00 78.94 256 PHE A O 1
ATOM 1901 N N . ILE A 1 257 ? -11.642 12.898 -1.740 1.00 74.38 257 ILE A N 1
ATOM 1902 C CA . ILE A 1 257 ? -12.243 14.177 -1.347 1.00 74.38 257 ILE A CA 1
ATOM 1903 C C . ILE A 1 257 ? -13.732 13.981 -1.043 1.00 74.38 257 ILE A C 1
ATOM 1905 O O . ILE A 1 257 ? -14.188 14.403 0.017 1.00 74.38 257 ILE A O 1
ATOM 1909 N N . ALA A 1 258 ? -14.481 13.288 -1.905 1.00 75.62 258 ALA A N 1
ATOM 1910 C CA . ALA A 1 258 ? -15.894 12.989 -1.662 1.00 75.62 258 ALA A CA 1
ATOM 1911 C C . ALA A 1 258 ? -16.096 12.254 -0.323 1.00 75.62 258 ALA A C 1
ATOM 1913 O O . ALA A 1 258 ? -16.890 12.683 0.516 1.00 75.62 258 ALA A O 1
ATOM 1914 N N . GLN A 1 259 ? -15.282 11.228 -0.062 1.00 66.81 259 GLN A N 1
ATOM 1915 C CA . GLN A 1 259 ? -15.294 10.475 1.191 1.00 66.81 259 GLN A CA 1
ATOM 1916 C C . GLN A 1 259 ? -14.884 11.321 2.404 1.00 66.81 259 GLN A C 1
ATOM 1918 O O . GLN A 1 259 ? -15.447 11.137 3.484 1.00 66.81 259 GLN A O 1
ATOM 1923 N N . ALA A 1 260 ? -13.935 12.247 2.246 1.00 65.00 260 ALA A N 1
ATOM 1924 C CA . ALA A 1 260 ? -13.497 13.152 3.307 1.00 65.00 260 ALA A CA 1
ATOM 1925 C C . ALA A 1 260 ? -14.593 14.152 3.709 1.00 65.00 260 ALA A C 1
ATOM 1927 O O . ALA A 1 260 ? -14.723 14.474 4.888 1.00 65.00 260 ALA A O 1
ATOM 1928 N N . TYR A 1 261 ? -15.411 14.596 2.751 1.00 68.88 261 TYR A N 1
ATOM 1929 C CA . TYR A 1 261 ? -16.551 15.488 2.989 1.00 68.88 261 TYR A CA 1
ATOM 1930 C C . TYR A 1 261 ? -17.865 14.749 3.298 1.00 68.88 261 TYR A C 1
ATOM 1932 O O . TYR A 1 261 ? -18.890 15.391 3.517 1.00 68.88 261 TYR A O 1
ATOM 1940 N N . GLY A 1 262 ? -17.852 13.412 3.353 1.00 68.44 262 GLY A N 1
ATOM 1941 C CA . GLY A 1 262 ? -19.036 12.604 3.660 1.00 68.44 262 GLY A CA 1
ATOM 1942 C C . GLY A 1 262 ? -20.075 12.549 2.536 1.00 68.44 262 GLY A C 1
ATOM 1943 O O . GLY A 1 262 ? -21.227 12.200 2.794 1.00 68.44 262 GLY A O 1
ATOM 1944 N N . VAL A 1 263 ? -19.677 12.885 1.308 1.00 65.62 263 VAL A N 1
ATOM 1945 C CA . VAL A 1 263 ? -20.499 12.754 0.101 1.00 65.62 263 VAL A CA 1
ATOM 1946 C C . VAL A 1 263 ? -20.388 11.307 -0.387 1.00 65.62 263 VAL A C 1
ATOM 1948 O O . VAL A 1 263 ? -19.277 10.790 -0.524 1.00 65.62 263 VAL A O 1
ATOM 1951 N N . GLN A 1 264 ? -21.536 10.645 -0.568 1.00 51.50 264 GLN A N 1
ATOM 1952 C CA . GLN A 1 264 ? -21.628 9.256 -1.040 1.00 51.50 264 GLN A CA 1
ATOM 1953 C C . GLN A 1 264 ? -21.716 9.199 -2.560 1.00 51.50 264 GLN A C 1
ATOM 1955 O O . GLN A 1 264 ? -22.501 9.997 -3.119 1.00 51.50 264 GLN A O 1
#

Radius of gyration: 24.81 Å; chains: 1; bounding box: 49×59×63 Å

Sequence (264 aa):
MSKLSATIFRNSAIGMVAQLTIKALSFLFSILIVRHLGAASFGQYTAVLAFGTTLAIFSDLGLGVYAVREVARLRDQPGGHEQAGALYGNIIRLRLLLSLFTALIMVGAAWLTGRPAVMIGAIALNAVGLFLYAVQGASDAVLSGFERLDISAGGKVLNQLVFVVLGGLAFHGLVVLPALVWLLGGMPPWRFFAGIAQAMLTALTTSSSAATLPVTMRVVENELEVPPYISRFSIPIGATVNMDGTALYEAVAALFIAQAYGVQ